Protein AF-0000000068149334 (afdb_homodimer)

Sequence (344 aa):
MRFTGTCYRAHDPRWAFKPASGDGAAIKGARFNPKGVKTLYLALSIMTAVKEANQGFAHRIDPCVLCSYDIDCADIADLTAERGRAEHGVSLEEMACSWAGAFAEGRRPASWAIYNRLHPRGTAGILVPSFAPGTEAGDRNLVLWTWGPDLPHRLDVYDPSGRLPKDQLSWGMRFTGTCYRAHDPRWAFKPASGDGAAIKGARFNPKGVKTLYLALSIMTAVKEANQGFAHRIDPCVLCSYDIDCADIADLTAERGRAEHGVSLEEMACSWAGAFAEGRRPASWAIYNRLHPRGTAGILVPSFAPGTEAGDRNLVLWTWGPDLPHRLDVYDPSGRLPKDQLSWG

Solvent-accessible surface area (backbone atoms only — not comparable to full-atom values): 17576 Å² total; per-residue (Å²): 78,75,45,73,51,60,33,17,37,45,30,56,47,65,55,38,47,51,79,82,60,22,53,68,37,10,72,70,27,55,61,69,30,50,64,73,36,45,32,41,74,27,14,60,36,66,66,46,15,46,20,57,65,38,67,26,38,70,75,71,31,68,44,24,29,39,37,20,28,48,37,42,25,46,39,29,44,54,46,68,43,71,67,38,15,60,75,67,75,49,54,70,65,36,67,64,44,65,30,70,60,29,44,75,69,74,37,80,34,62,21,36,53,53,44,66,60,37,41,85,71,60,37,24,27,36,33,32,58,45,82,44,52,84,53,47,90,85,28,36,28,44,38,34,64,49,71,38,86,47,80,60,27,19,49,41,75,43,48,93,80,63,48,60,38,73,47,54,62,17,72,111,77,73,46,72,49,60,33,17,37,45,30,55,48,65,57,40,45,52,80,82,60,23,53,68,37,10,71,70,28,55,61,70,30,50,64,73,37,44,31,42,75,27,14,61,38,66,67,47,14,46,20,56,65,38,64,28,39,71,74,72,30,66,44,23,28,37,37,20,28,47,37,44,26,46,40,29,46,53,47,68,44,71,67,40,14,60,76,68,75,48,55,70,64,37,67,65,43,63,28,69,60,30,43,75,70,74,39,80,34,60,22,35,52,53,42,67,61,37,41,86,72,62,37,23,29,38,34,34,59,45,84,44,52,84,56,47,89,84,28,36,27,43,37,35,64,48,71,38,85,46,82,60,26,18,49,41,76,44,48,92,81,64,48,60,38,72,47,54,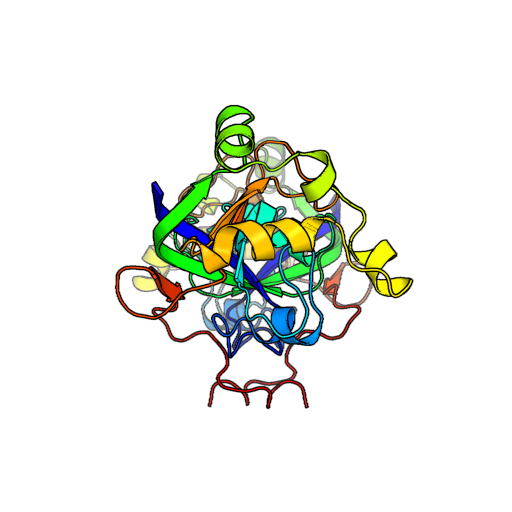62,18,71,112

Nearest PDB structures (foldseek):
  6d0i-assembly2_C  TM=6.274E-01  e=2.428E-07  Sphingobium sp. YBL2
  6d0h-assembly2_C  TM=6.007E-01  e=7.263E-07  Sphingobium sp. YBL2
  8gug-assembly1_A-2  TM=6.050E-01  e=3.198E-06  Vibrio parahaemolyticus RIMD 2210633
  2aua-assembly1_B  TM=4.523E-01  e=5.481E-01  Bacillus cereus
  7ee6-assembly1_G  TM=4.058E-01  e=8.605E-01  Salmonella enterica subsp. enterica serovar Typhi str. CT18

Organism: Rhizobium meliloti (strain 1021) (NCBI:txid266834)

Structure (mmCIF, N/CA/C/O backbone):
data_AF-0000000068149334-model_v1
#
loop_
_entity.id
_entity.type
_entity.pdbx_description
1 polymer 'RES domain-containing protein'
#
loop_
_atom_site.group_PDB
_atom_site.id
_atom_site.type_symbol
_atom_site.label_atom_id
_atom_site.label_alt_id
_atom_site.label_comp_id
_atom_site.label_asym_id
_atom_site.label_entity_id
_atom_site.label_seq_id
_atom_site.pdbx_PDB_ins_code
_atom_site.Cartn_x
_atom_site.Cartn_y
_atom_site.Cartn_z
_atom_site.occupancy
_atom_site.B_iso_or_equiv
_atom_site.auth_seq_id
_atom_site.auth_comp_id
_atom_site.auth_asym_id
_atom_site.auth_atom_id
_atom_site.pdbx_PDB_model_num
ATOM 1 N N . MET A 1 1 ? 15.75 -25.203 -2.643 1 97.12 1 MET A N 1
ATOM 2 C CA . MET A 1 1 ? 15.977 -24.719 -1.281 1 97.12 1 MET A CA 1
ATOM 3 C C . MET A 1 1 ? 14.648 -24.453 -0.572 1 97.12 1 MET A C 1
ATOM 5 O O . MET A 1 1 ? 13.586 -24.516 -1.191 1 97.12 1 MET A O 1
ATOM 9 N N . ARG A 1 2 ? 14.742 -24.266 0.718 1 98.62 2 ARG A N 1
ATOM 10 C CA . ARG A 1 2 ? 13.594 -23.797 1.504 1 98.62 2 ARG A CA 1
ATOM 11 C C . ARG A 1 2 ? 13.602 -22.281 1.649 1 98.62 2 ARG A C 1
ATOM 13 O O . ARG A 1 2 ? 14.641 -21.688 1.935 1 98.62 2 ARG A O 1
ATOM 20 N N . PHE A 1 3 ? 12.5 -21.719 1.35 1 98.75 3 PHE A N 1
ATOM 21 C CA . PHE A 1 3 ? 12.328 -20.297 1.562 1 98.75 3 PHE A CA 1
ATOM 22 C C . PHE A 1 3 ? 11.383 -20.031 2.723 1 98.75 3 PHE A C 1
ATOM 24 O O . PHE A 1 3 ? 10.242 -20.5 2.725 1 98.75 3 PHE A O 1
ATOM 31 N N . THR A 1 4 ? 11.852 -19.281 3.713 1 98.75 4 THR A N 1
ATOM 32 C CA . THR A 1 4 ? 11.039 -18.812 4.832 1 98.75 4 THR A CA 1
ATOM 33 C C . TH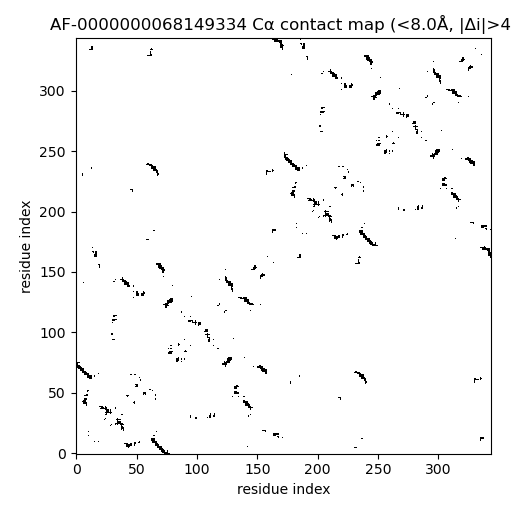R A 1 4 ? 11.18 -17.312 5.012 1 98.75 4 THR A C 1
ATOM 35 O O . THR A 1 4 ? 12.297 -16.797 5.086 1 98.75 4 THR A O 1
ATOM 38 N N . GLY A 1 5 ? 10.062 -16.609 5.008 1 98.19 5 GLY A N 1
ATOM 39 C CA . GLY A 1 5 ? 10.125 -15.172 5.188 1 98.19 5 GLY A CA 1
ATOM 40 C C . GLY A 1 5 ? 8.812 -14.477 4.883 1 98.19 5 GLY A C 1
ATOM 41 O O . GLY A 1 5 ? 7.781 -15.133 4.711 1 98.19 5 GLY A O 1
ATOM 42 N N . THR A 1 6 ? 8.812 -13.18 4.969 1 98.44 6 THR A N 1
ATOM 43 C CA . THR A 1 6 ? 7.648 -12.359 4.66 1 98.44 6 THR A CA 1
ATOM 44 C C . THR A 1 6 ? 7.758 -11.781 3.254 1 98.44 6 THR A C 1
ATOM 46 O O . THR A 1 6 ? 8.82 -11.312 2.85 1 98.44 6 THR A O 1
ATOM 49 N N . CYS A 1 7 ? 6.688 -11.898 2.496 1 98.75 7 CYS A N 1
ATOM 50 C CA . CYS A 1 7 ? 6.59 -11.297 1.175 1 98.75 7 CYS A CA 1
ATOM 51 C C . CYS A 1 7 ? 5.379 -10.375 1.084 1 98.75 7 CYS A C 1
ATOM 53 O O . CYS A 1 7 ? 4.594 -10.281 2.031 1 98.75 7 CYS A O 1
ATOM 55 N N . TYR A 1 8 ? 5.246 -9.711 -0.059 1 98.56 8 TYR A N 1
ATOM 56 C CA . TYR A 1 8 ? 4.23 -8.672 -0.205 1 98.56 8 TYR A CA 1
ATOM 57 C C . TYR A 1 8 ? 3.594 -8.727 -1.589 1 98.56 8 TYR A C 1
ATOM 59 O O . TYR A 1 8 ? 4.242 -9.117 -2.562 1 98.56 8 TYR A O 1
ATOM 67 N N . ARG A 1 9 ? 2.426 -8.297 -1.618 1 98.19 9 ARG A N 1
ATOM 68 C CA . ARG A 1 9 ? 1.746 -8.086 -2.893 1 98.19 9 ARG A CA 1
ATOM 69 C C . ARG A 1 9 ? 0.792 -6.898 -2.816 1 98.19 9 ARG A C 1
ATOM 71 O O . ARG A 1 9 ? 0.198 -6.637 -1.768 1 98.19 9 ARG A O 1
ATOM 78 N N . ALA A 1 10 ? 0.709 -6.145 -3.871 1 97.62 10 ALA A N 1
ATOM 79 C CA . ALA A 1 10 ? -0.281 -5.086 -4.051 1 97.62 10 ALA A CA 1
ATOM 80 C C . ALA A 1 10 ? -1.396 -5.531 -4.992 1 97.62 10 ALA A C 1
ATOM 82 O O . ALA A 1 10 ? -1.141 -5.859 -6.156 1 97.62 10 ALA A O 1
ATOM 83 N N . HIS A 1 11 ? -2.615 -5.508 -4.539 1 97.69 11 HIS A N 1
ATOM 84 C CA . HIS A 1 11 ? -3.777 -5.984 -5.281 1 97.69 11 HIS A CA 1
ATOM 85 C C . HIS A 1 11 ? -4.629 -4.82 -5.777 1 97.69 11 HIS A C 1
ATOM 87 O O . HIS A 1 11 ? -4.738 -3.793 -5.102 1 97.69 11 HIS A O 1
ATOM 93 N N . ASP A 1 12 ? -5.266 -5.035 -6.941 1 96.62 12 ASP A N 1
ATOM 94 C CA . ASP A 1 12 ? -6.48 -4.262 -7.191 1 96.62 12 ASP A CA 1
ATOM 95 C C . ASP A 1 12 ? -7.5 -4.461 -6.074 1 96.62 12 ASP A C 1
ATOM 97 O O . ASP A 1 12 ? -7.859 -5.598 -5.746 1 96.62 12 ASP A O 1
ATOM 101 N N . PRO A 1 13 ? -7.945 -3.316 -5.48 1 98 13 PRO A N 1
ATOM 102 C CA . PRO A 1 13 ? -8.836 -3.455 -4.328 1 98 13 PRO A CA 1
ATOM 103 C C . PRO A 1 13 ? -10.047 -4.348 -4.617 1 98 13 PRO A C 1
ATOM 105 O O . PRO A 1 13 ? -10.477 -5.105 -3.75 1 98 13 PRO A O 1
ATOM 108 N N . ARG A 1 14 ? -10.523 -4.398 -5.785 1 96.44 14 ARG A N 1
ATOM 109 C CA . ARG A 1 14 ? -11.703 -5.168 -6.172 1 96.44 14 ARG A CA 1
ATOM 110 C C . ARG A 1 14 ? -11.445 -6.664 -6.043 1 96.44 14 ARG A C 1
ATOM 112 O O . ARG A 1 14 ? -12.375 -7.441 -5.812 1 96.44 14 ARG A O 1
ATOM 119 N N . TRP A 1 15 ? -10.297 -7.07 -6.094 1 96.06 15 TRP A N 1
ATOM 120 C CA . TRP A 1 15 ? -9.961 -8.492 -6.125 1 96.06 15 TRP A CA 1
ATOM 121 C C . TRP A 1 15 ? -9.211 -8.898 -4.859 1 96.06 15 TRP A C 1
ATOM 123 O O . TRP A 1 15 ? -8.719 -10.023 -4.758 1 96.06 15 TRP A O 1
ATOM 133 N N . ALA A 1 16 ? -9.164 -7.988 -3.908 1 97.69 16 ALA A N 1
ATOM 134 C CA . ALA A 1 16 ? -8.359 -8.219 -2.709 1 97.69 16 ALA A CA 1
ATOM 135 C C . ALA A 1 16 ? -9.023 -9.242 -1.793 1 97.69 16 ALA A C 1
ATOM 137 O O . ALA A 1 16 ? -8.414 -9.711 -0.831 1 97.69 16 ALA A O 1
ATOM 138 N N . PHE A 1 17 ? -10.234 -9.672 -2.133 1 97.5 17 PHE A N 1
ATOM 139 C CA . PHE A 1 17 ? -10.93 -10.648 -1.296 1 97.5 17 PHE A CA 1
ATOM 140 C C . PHE A 1 17 ? -10.391 -12.047 -1.526 1 97.5 17 PHE A C 1
ATOM 142 O O . PHE A 1 17 ? -10.672 -12.969 -0.751 1 97.5 17 PHE A O 1
ATOM 149 N N . LYS A 1 18 ? -9.57 -12.289 -2.541 1 96.81 18 LYS A N 1
ATOM 150 C CA . LYS A 1 18 ? -8.914 -13.562 -2.828 1 96.81 18 LYS A CA 1
ATOM 151 C C . LYS A 1 18 ? -7.398 -13.383 -2.93 1 96.81 18 LYS A C 1
ATOM 153 O O . LYS A 1 18 ? -6.805 -13.664 -3.973 1 96.81 18 LYS A O 1
ATOM 158 N N . PRO A 1 19 ? -6.832 -13.039 -1.805 1 97.5 19 PRO A N 1
ATOM 159 C CA . PRO A 1 19 ? -5.434 -12.609 -1.85 1 97.5 19 PRO A CA 1
ATOM 160 C C . PRO A 1 19 ? -4.473 -13.75 -2.182 1 97.5 19 PRO A C 1
ATOM 162 O O . PRO A 1 19 ? -3.328 -13.5 -2.576 1 97.5 19 PRO A O 1
ATOM 165 N N . ALA A 1 20 ? -4.871 -15.023 -2.037 1 97.44 20 ALA A N 1
ATOM 166 C CA . ALA A 1 20 ? -3.971 -16.141 -2.277 1 97.44 20 ALA A CA 1
ATOM 167 C C . ALA A 1 20 ? -4.453 -17 -3.445 1 97.44 20 ALA A C 1
ATOM 169 O O . ALA A 1 20 ? -4.059 -18.156 -3.582 1 97.44 20 ALA A O 1
ATOM 170 N N . SER A 1 21 ? -5.297 -16.547 -4.281 1 95.31 21 SER A N 1
ATOM 171 C CA . SER A 1 21 ? -5.953 -17.375 -5.281 1 95.31 21 SER A CA 1
ATOM 172 C C . SER A 1 21 ? -5.008 -17.703 -6.43 1 95.31 21 SER A C 1
ATOM 174 O O . SER A 1 21 ? -5.023 -18.828 -6.949 1 95.31 21 SER A O 1
ATOM 176 N N . GLY A 1 22 ? -4.27 -16.781 -6.941 1 95.5 22 GLY A N 1
ATOM 177 C CA . GLY A 1 22 ? -3.443 -16.953 -8.125 1 95.5 22 GLY A CA 1
ATOM 178 C C . GLY A 1 22 ? -4.25 -17 -9.406 1 95.5 22 GLY A C 1
ATOM 179 O O . GLY A 1 22 ? -3.693 -17.25 -10.484 1 95.5 22 GLY A O 1
ATOM 180 N N . ASP A 1 23 ? -5.562 -16.859 -9.312 1 94.94 23 ASP A N 1
ATOM 181 C CA . ASP A 1 23 ? -6.484 -17 -10.43 1 94.94 23 ASP A CA 1
ATOM 182 C C . ASP A 1 23 ? -6.199 -15.961 -11.516 1 94.94 23 ASP A C 1
ATOM 184 O O . ASP A 1 23 ? -6.281 -16.266 -12.711 1 94.94 23 ASP A O 1
ATOM 188 N N . GLY A 1 24 ? -5.898 -14.766 -11.133 1 94.38 24 GLY A N 1
ATOM 189 C CA . GLY A 1 24 ? -5.625 -13.727 -12.109 1 94.38 24 GLY A CA 1
ATOM 190 C C . GLY A 1 24 ? -4.496 -14.094 -13.062 1 94.38 24 GLY A C 1
ATOM 191 O O . GLY A 1 24 ? -4.645 -13.984 -14.281 1 94.38 24 GLY A O 1
ATOM 192 N N . ALA A 1 25 ? -3.389 -14.539 -12.531 1 95.75 25 ALA A N 1
ATOM 193 C CA . ALA A 1 25 ? -2.242 -14.953 -13.336 1 95.75 25 ALA A CA 1
ATOM 194 C C . ALA A 1 25 ? -2.598 -16.141 -14.227 1 95.75 25 ALA A C 1
ATOM 196 O O . ALA A 1 25 ? -2.117 -16.234 -15.359 1 95.75 25 ALA A O 1
ATOM 197 N N . ALA A 1 26 ? -3.453 -17.062 -13.711 1 97.25 26 ALA A N 1
ATOM 198 C CA . ALA A 1 26 ? -3.85 -18.234 -14.492 1 97.25 26 ALA A CA 1
ATOM 199 C C . ALA A 1 26 ? -4.664 -17.828 -15.711 1 97.25 26 ALA A C 1
ATOM 201 O O . ALA A 1 26 ? -4.508 -18.406 -16.797 1 97.25 26 ALA A O 1
ATOM 202 N N . ILE A 1 27 ? -5.516 -16.891 -15.516 1 95.19 27 ILE A N 1
ATOM 203 C CA . ILE A 1 27 ? -6.426 -16.469 -16.578 1 95.19 27 ILE A CA 1
ATOM 204 C C . ILE A 1 27 ? -5.645 -15.734 -17.672 1 95.19 27 ILE A C 1
ATOM 206 O O . ILE A 1 27 ? -5.805 -16.016 -18.859 1 95.19 27 ILE A O 1
ATOM 210 N N . LYS A 1 28 ? -4.707 -14.891 -17.391 1 93.5 28 LYS A N 1
ATOM 211 C CA . LYS A 1 28 ? -4.078 -13.977 -18.344 1 93.5 28 LYS A CA 1
ATOM 212 C C . LYS A 1 28 ? -2.723 -14.508 -18.797 1 93.5 28 LYS A C 1
ATOM 214 O O . LYS A 1 28 ? -2.242 -14.164 -19.875 1 93.5 28 LYS A O 1
ATOM 219 N N . GLY A 1 29 ? -2.195 -15.43 -17.953 1 95.75 29 GLY A N 1
ATOM 220 C CA . GLY A 1 29 ? -0.775 -15.695 -18.109 1 95.75 29 GLY A CA 1
ATOM 221 C C . GLY A 1 29 ? 0.1 -14.516 -17.734 1 95.75 29 GLY A C 1
ATOM 222 O O . GLY A 1 29 ? -0.386 -13.391 -17.609 1 95.75 29 GLY A O 1
ATOM 223 N N . ALA A 1 30 ? 1.381 -14.75 -17.531 1 96.88 30 ALA A N 1
ATOM 224 C CA . ALA A 1 30 ? 2.361 -13.711 -17.219 1 96.88 30 ALA A CA 1
ATOM 225 C C . ALA A 1 30 ? 3.781 -14.203 -17.5 1 96.88 30 ALA A C 1
ATOM 227 O O . ALA A 1 30 ? 3.979 -15.172 -18.234 1 96.88 30 ALA A O 1
ATOM 228 N N . ARG A 1 31 ? 4.734 -13.484 -17.047 1 97.75 31 ARG A N 1
ATOM 229 C CA . ARG A 1 31 ? 6.129 -13.734 -17.406 1 97.75 31 ARG A CA 1
ATOM 230 C C . ARG A 1 31 ? 6.535 -15.164 -17.047 1 97.75 31 ARG A C 1
ATOM 232 O O . ARG A 1 31 ? 7.133 -15.859 -17.859 1 97.75 31 ARG A O 1
ATOM 239 N N . PHE A 1 32 ? 6.109 -15.656 -15.82 1 98.56 32 PHE A N 1
ATOM 240 C CA . PHE A 1 32 ? 6.66 -16.922 -15.367 1 98.56 32 PHE A CA 1
ATOM 241 C C . PHE A 1 32 ? 5.562 -17.984 -15.242 1 98.56 32 PHE A C 1
ATOM 243 O O . PHE A 1 32 ? 5.738 -18.984 -14.562 1 98.56 32 PHE A O 1
ATOM 250 N N . ASN A 1 33 ? 4.363 -17.734 -15.82 1 98.38 33 ASN A N 1
ATOM 251 C CA . ASN A 1 33 ? 3.33 -18.766 -15.836 1 98.38 33 ASN A CA 1
ATOM 252 C C . ASN A 1 33 ? 2.547 -18.75 -17.141 1 98.38 33 ASN A C 1
ATOM 254 O O . ASN A 1 33 ? 1.979 -17.734 -17.531 1 98.38 33 ASN A O 1
ATOM 258 N N . PRO A 1 34 ? 2.434 -19.922 -17.844 1 96.81 34 PRO A N 1
ATOM 259 C CA . PRO A 1 34 ? 1.479 -20.062 -18.938 1 96.81 34 PRO A CA 1
ATOM 260 C C . PRO A 1 34 ? 0.03 -19.875 -18.5 1 96.81 34 PRO A C 1
ATOM 262 O O . PRO A 1 34 ? -0.267 -19.969 -17.297 1 96.81 34 PRO A O 1
ATOM 265 N N . LYS A 1 35 ? -0.757 -19.562 -19.484 1 95.69 35 LYS A N 1
ATOM 266 C CA . LYS A 1 35 ? -2.188 -19.531 -19.188 1 95.69 35 LYS A CA 1
ATOM 267 C C . LYS A 1 35 ? -2.645 -20.859 -18.578 1 95.69 35 LYS A C 1
ATOM 269 O O . LYS A 1 35 ? -2.166 -21.922 -18.969 1 95.69 35 LYS A O 1
ATOM 274 N N . GLY A 1 36 ? -3.529 -20.734 -17.609 1 96.94 36 GLY A N 1
ATOM 275 C CA . GLY A 1 36 ? -4.078 -21.922 -16.969 1 96.94 36 GLY A CA 1
ATOM 276 C C . GLY A 1 36 ? -3.316 -22.328 -15.719 1 96.94 36 GLY A C 1
ATOM 277 O O . GLY A 1 36 ? -3.797 -23.156 -14.93 1 96.94 36 GLY A O 1
ATOM 278 N N . VAL A 1 37 ? -2.164 -21.781 -15.539 1 98.06 37 VAL A N 1
ATOM 279 C CA . VAL A 1 37 ? -1.339 -22.141 -14.383 1 98.06 37 VAL A CA 1
ATOM 280 C C . VAL A 1 37 ? -1.538 -21.109 -13.273 1 98.06 37 VAL A C 1
ATOM 282 O O . VAL A 1 37 ? -1.103 -19.969 -13.391 1 98.06 37 VAL A O 1
ATOM 285 N N . LYS A 1 38 ? -2.186 -21.531 -12.18 1 98.12 38 LYS A N 1
ATOM 286 C CA . LYS A 1 38 ? -2.281 -20.656 -11.016 1 98.12 38 LYS A CA 1
ATOM 287 C C . LYS A 1 38 ? -0.896 -20.266 -10.5 1 98.12 38 LYS A C 1
ATOM 289 O O . LYS A 1 38 ? -0.022 -21.125 -10.367 1 98.12 38 LYS A O 1
ATOM 294 N N . THR A 1 39 ? -0.731 -18.984 -10.297 1 98.75 39 THR A N 1
ATOM 295 C CA . THR A 1 39 ? 0.583 -18.484 -9.898 1 98.75 39 THR A CA 1
ATOM 296 C C . THR A 1 39 ? 0.454 -17.281 -8.977 1 98.75 39 THR A C 1
ATOM 298 O O . THR A 1 39 ? -0.383 -16.406 -9.203 1 98.75 39 THR A O 1
ATOM 301 N N . LEU A 1 40 ? 1.216 -17.234 -7.945 1 98.5 40 LEU A N 1
ATOM 302 C CA . LEU A 1 40 ? 1.32 -16.062 -7.086 1 98.5 40 LEU A CA 1
ATOM 303 C C . LEU A 1 40 ? 2.648 -15.352 -7.301 1 98.5 40 LEU A C 1
ATOM 305 O O . LEU A 1 40 ? 3.715 -15.953 -7.16 1 98.5 40 LEU A O 1
ATOM 309 N N . TYR A 1 41 ? 2.562 -14.195 -7.715 1 98.19 41 TYR A N 1
ATOM 310 C CA . TYR A 1 41 ? 3.715 -13.297 -7.758 1 98.19 41 TYR A CA 1
ATOM 311 C C . TYR A 1 41 ? 3.822 -12.484 -6.477 1 98.19 41 TYR A C 1
ATOM 313 O O . TYR A 1 41 ? 2.941 -11.68 -6.168 1 98.19 41 TYR A O 1
ATOM 321 N N . LEU A 1 42 ? 4.949 -12.648 -5.746 1 98.62 42 LEU A N 1
ATOM 322 C CA . LEU A 1 42 ? 5.16 -11.945 -4.488 1 98.62 42 LEU A CA 1
ATOM 323 C C . LEU A 1 42 ? 6.473 -11.172 -4.516 1 98.62 42 LEU A C 1
ATOM 325 O O . LEU A 1 42 ? 7.477 -11.664 -5.035 1 98.62 42 LEU A O 1
ATOM 329 N N . ALA A 1 43 ? 6.387 -9.977 -3.98 1 98.19 43 ALA A N 1
ATOM 330 C CA . ALA A 1 43 ? 7.602 -9.172 -3.865 1 98.19 43 ALA A CA 1
ATOM 331 C C . ALA A 1 43 ? 8.273 -9.398 -2.512 1 98.19 43 ALA A C 1
ATOM 333 O O . ALA A 1 43 ? 7.605 -9.656 -1.512 1 98.19 43 ALA A O 1
ATOM 334 N N . LEU A 1 44 ? 9.562 -9.203 -2.475 1 98 44 LEU A N 1
ATOM 335 C CA . LEU A 1 44 ? 10.281 -9.406 -1.22 1 98 44 LEU A CA 1
ATOM 336 C C . LEU A 1 44 ? 10.359 -8.109 -0.426 1 98 44 LEU A C 1
ATOM 338 O O . LEU A 1 44 ? 10.859 -8.094 0.7 1 98 44 LEU A O 1
ATOM 342 N N . SER A 1 45 ? 9.883 -7.023 -0.986 1 96.56 45 SER A N 1
ATOM 343 C CA . SER A 1 45 ? 9.773 -5.754 -0.272 1 96.56 45 SER A CA 1
ATOM 344 C C . SER A 1 45 ? 8.484 -5.027 -0.631 1 96.56 45 SER A C 1
ATOM 346 O O . SER A 1 45 ? 7.906 -5.258 -1.697 1 96.56 45 SER A O 1
ATOM 348 N N . ILE A 1 46 ? 8.133 -4.156 0.233 1 96.25 46 ILE A N 1
ATOM 349 C CA . ILE A 1 46 ? 6.918 -3.367 0.037 1 96.25 46 ILE A CA 1
ATOM 350 C C . ILE A 1 46 ? 7.062 -2.506 -1.216 1 96.25 46 ILE A C 1
ATOM 352 O O . ILE A 1 46 ? 6.164 -2.479 -2.064 1 96.25 46 ILE A O 1
ATOM 356 N N . MET A 1 47 ? 8.148 -1.837 -1.333 1 94.75 47 MET A N 1
ATOM 357 C CA . MET A 1 47 ? 8.32 -0.918 -2.453 1 94.75 47 MET A CA 1
ATOM 358 C C . MET A 1 47 ? 8.375 -1.676 -3.775 1 94.75 47 MET A C 1
ATOM 360 O O . MET A 1 47 ? 7.879 -1.193 -4.793 1 94.75 47 MET A O 1
ATOM 364 N N . THR A 1 48 ? 8.953 -2.857 -3.777 1 96.38 48 THR A N 1
ATOM 365 C CA . THR A 1 48 ? 8.93 -3.666 -4.988 1 96.38 48 THR A CA 1
ATOM 366 C C . THR A 1 48 ? 7.496 -4.027 -5.371 1 96.38 48 THR A C 1
ATOM 368 O O . THR A 1 48 ? 7.117 -3.941 -6.543 1 96.38 48 THR A O 1
ATOM 371 N N . ALA A 1 49 ? 6.703 -4.422 -4.391 1 96.88 49 ALA A N 1
ATOM 372 C CA . ALA A 1 49 ? 5.301 -4.746 -4.648 1 96.88 49 ALA A CA 1
ATOM 373 C C . ALA A 1 49 ? 4.57 -3.562 -5.273 1 96.88 49 ALA A C 1
ATOM 375 O O . ALA A 1 49 ? 3.818 -3.729 -6.238 1 96.88 49 ALA A O 1
ATOM 376 N N . VAL A 1 50 ? 4.812 -2.414 -4.742 1 95.81 50 VAL A N 1
ATOM 377 C CA . VAL A 1 50 ? 4.152 -1.21 -5.23 1 95.81 50 VAL A CA 1
ATOM 378 C C . VAL A 1 50 ? 4.605 -0.91 -6.656 1 95.81 50 VAL A C 1
ATOM 380 O O . VAL A 1 50 ? 3.785 -0.617 -7.527 1 95.81 50 VAL A O 1
ATOM 383 N N . LYS A 1 51 ? 5.914 -0.973 -6.906 1 94.19 51 LYS A N 1
ATOM 384 C CA . LYS A 1 51 ? 6.445 -0.734 -8.25 1 94.19 51 LYS A CA 1
ATOM 385 C C . LYS A 1 51 ? 5.848 -1.709 -9.258 1 94.19 51 LYS A C 1
ATOM 387 O O . LYS A 1 51 ? 5.465 -1.312 -10.359 1 94.19 51 LYS A O 1
ATOM 392 N N . GLU A 1 52 ? 5.762 -2.965 -8.852 1 93.94 52 GLU A N 1
ATOM 393 C CA . GLU A 1 52 ? 5.219 -3.988 -9.734 1 93.94 52 GLU A CA 1
ATOM 394 C C . GLU A 1 52 ? 3.758 -3.703 -10.078 1 93.94 52 GLU A C 1
ATOM 396 O O . GLU A 1 52 ? 3.342 -3.854 -11.227 1 93.94 52 GLU A O 1
ATOM 401 N N . ALA A 1 53 ? 3.029 -3.295 -9.141 1 93.69 53 ALA A N 1
ATOM 402 C CA . ALA A 1 53 ? 1.6 -3.061 -9.328 1 93.69 53 ALA A CA 1
ATOM 403 C C . ALA A 1 53 ? 1.354 -1.794 -10.141 1 93.69 53 ALA A C 1
ATOM 405 O O . ALA A 1 53 ? 0.302 -1.643 -10.766 1 93.69 53 ALA A O 1
ATOM 406 N N . ASN A 1 54 ? 2.312 -0.899 -10.125 1 90.88 54 ASN A N 1
ATOM 407 C CA . ASN A 1 54 ? 2.127 0.399 -10.766 1 90.88 54 ASN A CA 1
ATOM 408 C C . ASN A 1 54 ? 3.08 0.586 -11.945 1 90.88 54 ASN A C 1
ATOM 410 O O . ASN A 1 54 ? 3.391 1.717 -12.32 1 90.88 54 ASN A O 1
ATOM 414 N N . GLN A 1 55 ? 3.592 -0.518 -12.414 1 84.19 55 GLN A N 1
ATOM 415 C CA . GLN A 1 55 ? 4.406 -0.547 -13.625 1 84.19 55 GLN A CA 1
ATOM 416 C C . GLN A 1 55 ? 5.652 0.319 -13.469 1 84.19 55 GLN A C 1
ATOM 418 O O . GLN A 1 55 ? 6.016 1.064 -14.383 1 84.19 55 GLN A O 1
ATOM 423 N N . GLY A 1 56 ? 6.113 0.328 -12.234 1 80.44 56 GLY A N 1
ATOM 424 C CA . GLY A 1 56 ? 7.379 1.004 -12 1 80.44 56 GLY A CA 1
ATOM 425 C C . GLY A 1 56 ? 7.211 2.447 -11.562 1 80.44 56 GLY A C 1
ATOM 426 O O . GLY A 1 56 ? 8.156 3.066 -11.062 1 80.44 56 GLY A O 1
ATOM 427 N N . PHE A 1 57 ? 6.09 2.971 -11.766 1 76 57 PHE A N 1
ATOM 428 C CA . PHE A 1 57 ? 5.84 4.352 -11.359 1 76 57 PHE A CA 1
ATOM 429 C C . PHE A 1 57 ? 5.375 4.414 -9.906 1 76 57 PHE A C 1
ATOM 431 O O . PHE A 1 57 ? 4.297 3.92 -9.578 1 76 57 PHE A O 1
ATOM 438 N N . ALA A 1 58 ? 6.23 4.977 -9.039 1 75 58 ALA A N 1
ATOM 439 C CA . ALA A 1 58 ? 5.895 4.945 -7.617 1 75 58 ALA A CA 1
ATOM 440 C C . ALA A 1 58 ? 5.578 6.348 -7.102 1 75 58 ALA A C 1
ATOM 442 O O . ALA A 1 58 ? 5.258 6.52 -5.922 1 75 58 ALA A O 1
ATOM 443 N N . HIS A 1 59 ? 5.574 7.359 -8.016 1 87.06 59 HIS A N 1
ATOM 444 C CA . HIS A 1 59 ? 5.211 8.695 -7.551 1 87.06 59 HIS A CA 1
ATOM 445 C C . HIS A 1 59 ? 3.699 8.836 -7.418 1 87.06 59 HIS A C 1
ATOM 447 O O . HIS A 1 59 ? 3.178 8.961 -6.309 1 87.06 59 HIS A O 1
ATOM 453 N N . ARG A 1 60 ? 2.988 8.781 -8.555 1 93.75 60 ARG A N 1
ATOM 454 C CA . ARG A 1 60 ? 1.54 8.609 -8.539 1 93.75 60 ARG A CA 1
ATOM 455 C C . ARG A 1 60 ? 1.159 7.145 -8.703 1 93.75 60 ARG A C 1
ATOM 457 O O . ARG A 1 60 ? 1.635 6.473 -9.625 1 93.75 60 ARG A O 1
ATOM 464 N N . ILE A 1 61 ? 0.437 6.734 -7.73 1 96.06 61 ILE A N 1
ATOM 465 C CA . ILE A 1 61 ? 0.078 5.324 -7.801 1 96.06 61 ILE A CA 1
ATOM 466 C C . ILE A 1 61 ? -1.441 5.18 -7.844 1 96.06 61 ILE A C 1
ATOM 468 O O . ILE A 1 61 ? -2.162 5.938 -7.195 1 96.06 61 ILE A O 1
ATOM 472 N N . ASP A 1 62 ? -1.931 4.199 -8.703 1 96.88 62 ASP A N 1
ATOM 473 C CA . ASP A 1 62 ? -3.312 3.75 -8.578 1 96.88 62 ASP A CA 1
ATOM 474 C C . ASP A 1 62 ? -3.557 3.096 -7.219 1 96.88 62 ASP A C 1
ATOM 476 O O . ASP A 1 62 ? -2.678 2.416 -6.688 1 96.88 62 ASP A O 1
ATOM 480 N N . PRO A 1 63 ? -4.785 3.334 -6.68 1 98.06 63 PRO A N 1
ATOM 481 C CA . PRO A 1 63 ? -5.074 2.684 -5.398 1 98.06 63 PRO A CA 1
ATOM 482 C C . PRO A 1 63 ? -4.844 1.176 -5.438 1 98.06 63 PRO A C 1
ATOM 484 O O . PRO A 1 63 ? -5.242 0.511 -6.398 1 98.06 63 PRO A O 1
ATOM 487 N N . CYS A 1 64 ? -4.25 0.651 -4.398 1 98.19 64 CYS A N 1
ATOM 488 C CA . CYS A 1 64 ? -4.004 -0.784 -4.309 1 98.19 64 CYS A CA 1
ATOM 489 C C . CYS A 1 64 ? -4.012 -1.248 -2.859 1 98.19 64 CYS A C 1
ATOM 491 O O . CYS A 1 64 ? -3.662 -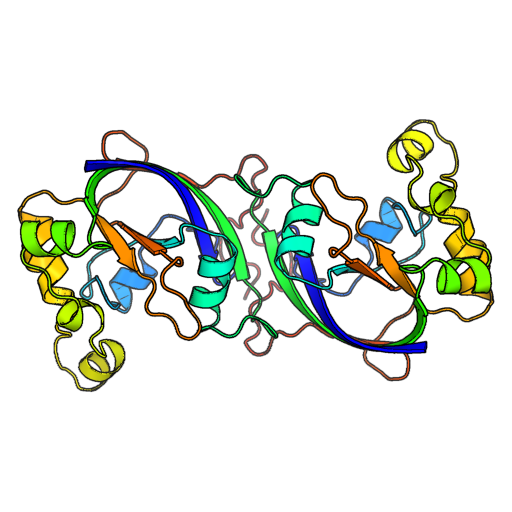0.485 -1.956 1 98.19 64 CYS A O 1
ATOM 493 N N . VAL A 1 65 ? -4.441 -2.461 -2.631 1 98.69 65 VAL A N 1
ATOM 494 C CA . VAL A 1 65 ? -4.402 -3.062 -1.302 1 98.69 65 VAL A CA 1
ATOM 495 C C . VAL A 1 65 ? -3.068 -3.779 -1.098 1 98.69 65 VAL A C 1
ATOM 497 O O . VAL A 1 65 ? -2.777 -4.766 -1.775 1 98.69 65 VAL A O 1
ATOM 500 N N . LEU A 1 66 ? -2.291 -3.293 -0.203 1 98.25 66 LEU A N 1
ATOM 501 C CA . LEU A 1 66 ? -1.028 -3.928 0.161 1 98.25 66 LEU A CA 1
ATOM 502 C C . LEU A 1 66 ? -1.247 -5.016 1.207 1 98.25 66 LEU A C 1
ATOM 504 O O . LEU A 1 66 ? -1.905 -4.781 2.223 1 98.25 66 LEU A O 1
ATOM 508 N N . CYS A 1 67 ? -0.747 -6.191 0.928 1 98.56 67 CYS A N 1
ATOM 509 C CA . CYS A 1 67 ? -0.807 -7.328 1.84 1 98.56 67 CYS A CA 1
ATOM 510 C C . CYS A 1 67 ? 0.583 -7.902 2.09 1 98.56 67 CYS A C 1
ATOM 512 O O . CYS A 1 67 ? 1.454 -7.832 1.221 1 98.56 67 CYS A O 1
ATOM 514 N N . SER A 1 68 ? 0.735 -8.445 3.25 1 98.56 68 SER A N 1
ATOM 515 C CA . SER A 1 68 ? 1.909 -9.266 3.529 1 98.56 68 SER A CA 1
ATOM 516 C C . SER A 1 68 ? 1.53 -10.734 3.707 1 98.56 68 SER A C 1
ATOM 518 O O . SER A 1 68 ? 0.381 -11.047 4.02 1 98.56 68 SER A O 1
ATOM 520 N N . TYR A 1 69 ? 2.488 -11.594 3.459 1 98.75 69 TYR A N 1
ATOM 521 C CA . TYR A 1 69 ? 2.316 -13.039 3.486 1 98.75 69 TYR A CA 1
ATOM 522 C C . TYR A 1 69 ? 3.436 -13.711 4.277 1 98.75 69 TYR A C 1
ATOM 524 O O . TYR A 1 69 ? 4.605 -13.344 4.141 1 98.75 69 TYR A O 1
ATOM 532 N N . ASP A 1 70 ? 3.092 -14.625 5.102 1 98.62 70 ASP A N 1
ATOM 533 C CA . ASP A 1 70 ? 4.066 -15.539 5.691 1 98.62 70 ASP A CA 1
ATOM 534 C C . ASP A 1 70 ? 4.301 -16.75 4.789 1 98.62 70 ASP A C 1
ATOM 536 O O . ASP A 1 70 ? 3.359 -17.469 4.457 1 98.62 70 ASP A O 1
ATOM 540 N N . ILE A 1 71 ? 5.578 -16.922 4.453 1 98.81 71 ILE A N 1
ATOM 541 C CA . ILE A 1 71 ? 5.914 -17.984 3.508 1 98.81 71 ILE A CA 1
ATOM 542 C C . ILE A 1 71 ? 6.828 -19 4.184 1 98.81 71 ILE A C 1
ATOM 544 O O . ILE A 1 71 ? 7.773 -18.625 4.887 1 98.81 71 ILE A O 1
ATOM 548 N N . ASP A 1 72 ? 6.551 -20.219 4.125 1 98.94 72 ASP A N 1
ATOM 549 C CA . ASP A 1 72 ? 7.402 -21.375 4.422 1 98.94 72 ASP A CA 1
ATOM 550 C C . ASP A 1 72 ? 7.273 -22.438 3.342 1 98.94 72 ASP A C 1
ATOM 552 O O . ASP A 1 72 ? 6.434 -23.344 3.449 1 98.94 72 ASP A O 1
ATOM 556 N N . CYS A 1 73 ? 8.18 -22.359 2.326 1 98.88 73 CYS A N 1
ATOM 557 C CA . CYS A 1 73 ? 8.039 -23.188 1.143 1 98.88 73 CYS A CA 1
ATOM 558 C C . CYS A 1 73 ? 9.336 -23.922 0.835 1 98.88 73 CYS A C 1
ATOM 560 O O . CYS A 1 73 ? 10.398 -23.297 0.733 1 98.88 73 CYS A O 1
ATOM 562 N N . ALA A 1 74 ? 9.25 -25.125 0.728 1 98.81 74 ALA A N 1
ATOM 563 C CA . ALA A 1 74 ? 10.344 -25.938 0.188 1 98.81 74 ALA A CA 1
ATOM 564 C C . ALA A 1 74 ? 10.359 -25.891 -1.337 1 98.81 74 ALA A C 1
ATOM 566 O O . ALA A 1 74 ? 9.469 -25.297 -1.955 1 98.81 74 ALA A O 1
ATOM 567 N N . ASP A 1 75 ? 11.453 -26.438 -1.968 1 98.81 75 ASP A N 1
ATOM 568 C CA . ASP A 1 75 ? 11.562 -26.688 -3.4 1 98.81 75 ASP A CA 1
ATOM 569 C C . ASP A 1 75 ? 11.508 -25.391 -4.195 1 98.81 75 ASP A C 1
ATOM 571 O O . ASP A 1 75 ? 10.828 -25.312 -5.219 1 98.81 75 ASP A O 1
ATOM 575 N N . ILE A 1 76 ? 12.164 -24.375 -3.666 1 98.88 76 ILE A N 1
ATOM 576 C CA . ILE A 1 76 ? 12.289 -23.094 -4.355 1 98.88 76 ILE A CA 1
ATOM 577 C C . ILE A 1 76 ? 13.625 -23.047 -5.102 1 98.88 76 ILE A C 1
ATOM 579 O O . ILE A 1 76 ? 14.672 -23.391 -4.547 1 98.88 76 ILE A O 1
ATOM 583 N N . ALA A 1 77 ? 13.547 -22.719 -6.355 1 98.81 77 ALA A N 1
ATOM 584 C CA . ALA A 1 77 ? 14.773 -22.484 -7.117 1 98.81 77 ALA A CA 1
ATOM 585 C C . ALA A 1 77 ? 15.18 -21.016 -7.059 1 98.81 77 ALA A C 1
ATOM 587 O O . ALA A 1 77 ? 14.406 -20.141 -7.418 1 98.81 77 ALA A O 1
ATOM 588 N N . ASP A 1 78 ? 16.375 -20.766 -6.559 1 98.5 78 ASP A N 1
ATOM 589 C CA . ASP A 1 78 ? 16.891 -19.391 -6.531 1 98.5 78 ASP A CA 1
ATOM 590 C C . ASP A 1 78 ? 17.594 -19.047 -7.84 1 98.5 78 ASP A C 1
ATOM 592 O O . ASP A 1 78 ? 18.703 -19.5 -8.094 1 98.5 78 ASP A O 1
ATOM 596 N N . LEU A 1 79 ? 16.938 -18.172 -8.648 1 98.25 79 LEU A N 1
ATOM 597 C CA . LEU A 1 79 ? 17.453 -17.828 -9.969 1 98.25 79 LEU A CA 1
ATOM 598 C C . LEU A 1 79 ? 18.047 -16.422 -9.977 1 98.25 79 LEU A C 1
ATOM 600 O O . LEU A 1 79 ? 18.203 -15.828 -11.047 1 98.25 79 LEU A O 1
ATOM 604 N N . THR A 1 80 ? 18.297 -15.844 -8.805 1 97 80 THR A N 1
ATOM 605 C CA . THR A 1 80 ? 18.734 -14.453 -8.711 1 97 80 THR A CA 1
ATOM 606 C C . THR A 1 80 ? 20.234 -14.352 -9.008 1 97 80 THR A C 1
ATOM 608 O O . THR A 1 80 ? 20.703 -13.297 -9.445 1 97 80 THR A O 1
ATOM 611 N N . ALA A 1 81 ? 20.938 -15.406 -8.781 1 95.44 81 ALA A N 1
ATOM 612 C CA . ALA A 1 81 ? 22.375 -15.406 -9.023 1 95.44 81 ALA A CA 1
ATOM 613 C C . ALA A 1 81 ? 22.734 -16.312 -10.195 1 95.44 81 ALA A C 1
ATOM 615 O O . ALA A 1 81 ? 22 -17.25 -10.516 1 95.44 81 ALA A O 1
ATOM 616 N N . GLU A 1 82 ? 23.891 -16.047 -10.773 1 95.69 82 GLU A N 1
ATOM 617 C CA . GLU A 1 82 ? 24.359 -16.828 -11.922 1 95.69 82 GLU A CA 1
ATOM 618 C C . GLU A 1 82 ? 24.469 -18.312 -11.578 1 95.69 82 GLU A C 1
ATOM 620 O O . GLU A 1 82 ? 24.125 -19.172 -12.391 1 95.69 82 GLU A O 1
ATOM 625 N N . ARG A 1 83 ? 24.969 -18.578 -10.43 1 97 83 ARG A N 1
ATOM 626 C CA . ARG A 1 83 ? 25.141 -19.969 -10.023 1 97 83 ARG A CA 1
ATOM 627 C C . ARG A 1 83 ? 23.812 -20.703 -9.992 1 97 83 ARG A C 1
ATOM 629 O O . ARG A 1 83 ? 23.719 -21.844 -10.477 1 97 83 ARG A O 1
ATOM 636 N N . GLY A 1 84 ? 22.781 -20.094 -9.383 1 97.19 84 GLY A N 1
ATOM 637 C CA . GLY A 1 84 ? 21.453 -20.703 -9.344 1 97.19 84 GLY A CA 1
ATOM 638 C C . GLY A 1 84 ? 20.859 -20.906 -10.719 1 97.19 84 GLY A C 1
ATOM 639 O O . GLY A 1 84 ? 20.25 -21.938 -10.992 1 97.19 84 GLY A O 1
ATOM 640 N N . ARG A 1 85 ? 21.062 -20 -11.562 1 97.94 85 ARG A N 1
ATOM 641 C CA . ARG A 1 85 ? 20.562 -20.109 -12.938 1 97.94 85 ARG A CA 1
ATOM 642 C C . ARG A 1 85 ? 21.219 -21.266 -13.664 1 97.94 85 ARG A C 1
ATOM 644 O O . ARG A 1 85 ? 20.547 -22.047 -14.344 1 97.94 85 ARG A O 1
ATOM 651 N N . ALA A 1 86 ? 22.5 -21.375 -13.547 1 97.62 86 ALA A N 1
ATOM 652 C CA . ALA A 1 86 ? 23.234 -22.453 -14.18 1 97.62 86 ALA A CA 1
ATOM 653 C C . ALA A 1 86 ? 22.766 -23.812 -13.656 1 97.62 86 ALA A C 1
ATOM 655 O O . ALA A 1 86 ? 22.578 -24.75 -14.438 1 97.62 86 ALA A O 1
ATOM 656 N N . GLU A 1 87 ? 22.578 -23.859 -12.375 1 97.56 87 GLU A N 1
ATOM 657 C CA . GLU A 1 87 ? 22.125 -25.094 -11.742 1 97.56 87 GLU A CA 1
ATOM 658 C C . GLU A 1 87 ? 20.797 -25.562 -12.32 1 97.56 87 GLU A C 1
ATOM 660 O O . GLU A 1 87 ? 20.531 -26.766 -12.414 1 97.56 87 GLU A O 1
ATOM 665 N N . HIS A 1 88 ? 19.969 -24.672 -12.781 1 98.12 88 HIS A N 1
ATOM 666 C CA . HIS A 1 88 ? 18.625 -25.016 -13.195 1 98.12 88 HIS A CA 1
ATOM 667 C C . HIS A 1 88 ? 18.453 -24.844 -14.703 1 98.12 88 HIS A C 1
ATOM 669 O O . HIS A 1 88 ? 17.344 -24.969 -15.227 1 98.12 88 HIS A O 1
ATOM 675 N N . GLY A 1 89 ? 19.531 -24.516 -15.391 1 97.62 89 GLY A N 1
ATOM 676 C CA . GLY A 1 89 ? 19.5 -24.391 -16.844 1 97.62 89 GLY A CA 1
ATOM 677 C C . GLY A 1 89 ? 18.625 -23.234 -17.312 1 97.62 89 GLY A C 1
ATOM 678 O O . GLY A 1 89 ? 17.875 -23.391 -18.266 1 97.62 89 GLY A O 1
ATOM 679 N N . VAL A 1 90 ? 18.672 -22.141 -16.609 1 98.31 90 VAL A N 1
ATOM 680 C CA . VAL A 1 90 ? 17.891 -20.953 -16.922 1 98.31 90 VAL A CA 1
ATOM 681 C C . VAL A 1 90 ? 18.812 -19.797 -17.281 1 98.31 90 VAL A C 1
ATOM 683 O O . VAL A 1 90 ? 19.844 -19.594 -16.641 1 98.31 90 VAL A O 1
ATOM 686 N N . SER A 1 91 ? 18.516 -19.078 -18.281 1 97.75 91 SER A N 1
ATOM 687 C CA . SER A 1 91 ? 19.312 -17.906 -18.641 1 97.75 91 SER A CA 1
ATOM 688 C C . SER A 1 91 ? 18.609 -16.609 -18.25 1 97.75 91 SER A C 1
ATOM 690 O O . SER A 1 91 ? 17.375 -16.578 -18.141 1 97.75 91 SER A O 1
ATOM 692 N N . LEU A 1 92 ? 19.406 -15.609 -18.062 1 96.38 92 LEU A N 1
ATOM 693 C CA . LEU A 1 92 ? 18.844 -14.289 -17.781 1 96.38 92 LEU A CA 1
ATOM 694 C C . LEU A 1 92 ? 18 -13.805 -18.953 1 96.38 92 LEU A C 1
ATOM 696 O O . LEU A 1 92 ? 16.969 -13.148 -18.75 1 96.38 92 LEU A O 1
ATOM 700 N N . GLU A 1 93 ? 18.391 -14.086 -20.141 1 96.38 93 GLU A N 1
ATOM 701 C CA . GLU A 1 93 ? 17.688 -13.688 -21.359 1 96.38 93 GLU A CA 1
ATOM 702 C C . GLU A 1 93 ? 16.281 -14.297 -21.406 1 96.38 93 GLU A C 1
ATOM 704 O O . GLU A 1 93 ? 15.312 -13.617 -21.75 1 96.38 93 GLU A O 1
ATOM 709 N N . GLU A 1 94 ? 16.219 -15.516 -21.062 1 96.5 94 GLU A N 1
ATOM 710 C CA . GLU A 1 94 ? 14.93 -16.172 -21.031 1 96.5 94 GLU A CA 1
ATOM 711 C C . GLU A 1 94 ? 14 -15.539 -20.016 1 96.5 94 GLU A C 1
ATOM 713 O O . GLU A 1 94 ? 12.805 -15.375 -20.266 1 96.5 94 GLU A O 1
ATOM 718 N N . MET A 1 95 ? 14.555 -15.211 -18.891 1 97.62 95 MET A N 1
ATOM 719 C CA . MET A 1 95 ? 13.766 -14.602 -17.828 1 97.62 95 MET A CA 1
ATOM 720 C C . MET A 1 95 ? 13.312 -13.195 -18.219 1 97.62 95 MET A C 1
ATOM 722 O O . MET A 1 95 ? 12.188 -12.789 -17.922 1 97.62 95 MET A O 1
ATOM 726 N N . ALA A 1 96 ? 14.156 -12.492 -18.891 1 96.19 96 ALA A N 1
ATOM 727 C CA . ALA A 1 96 ? 13.953 -11.07 -19.156 1 96.19 96 ALA A CA 1
ATOM 728 C C . ALA A 1 96 ? 13.219 -10.867 -20.484 1 96.19 96 ALA A C 1
ATOM 730 O O . ALA A 1 96 ? 13.047 -9.734 -20.938 1 96.19 96 ALA A O 1
ATOM 731 N N . CYS A 1 97 ? 12.781 -11.898 -21.094 1 97 97 CYS A N 1
ATOM 732 C CA . CYS A 1 97 ? 12.188 -11.805 -22.422 1 97 97 CYS A CA 1
ATOM 733 C C . CYS A 1 97 ? 10.992 -10.859 -22.422 1 97 97 CYS A C 1
ATOM 735 O O . CYS A 1 97 ? 10.367 -10.641 -21.375 1 97 97 CYS A O 1
ATOM 737 N N . SER A 1 98 ? 10.617 -10.32 -23.547 1 95.94 98 SER A N 1
ATOM 738 C CA . SER A 1 98 ? 9.406 -9.523 -23.703 1 95.94 98 SER A CA 1
ATOM 739 C C . SER A 1 98 ? 8.164 -10.406 -23.766 1 95.94 98 SER A C 1
ATOM 741 O O . SER A 1 98 ? 7.531 -10.523 -24.812 1 95.94 98 SER A O 1
ATOM 743 N N . TRP A 1 99 ? 7.82 -10.891 -22.688 1 95.81 99 TRP A N 1
ATOM 744 C CA . TRP A 1 99 ? 6.766 -11.898 -22.641 1 95.81 99 TRP A CA 1
ATOM 745 C C . TRP A 1 99 ? 5.441 -11.32 -23.141 1 95.81 99 TRP A C 1
ATOM 747 O O . TRP A 1 99 ? 4.707 -11.977 -23.875 1 95.81 99 TRP A O 1
ATOM 757 N N . ALA A 1 100 ? 5.098 -10.086 -22.656 1 93.31 100 ALA A N 1
ATOM 758 C CA . ALA A 1 100 ? 3.832 -9.469 -23.047 1 93.31 100 ALA A CA 1
ATOM 759 C C . ALA A 1 100 ? 3.762 -9.266 -24.547 1 93.31 100 ALA A C 1
ATOM 761 O O . ALA A 1 100 ? 2.707 -9.445 -25.156 1 93.31 100 ALA A O 1
ATOM 762 N N . GLY A 1 101 ? 4.895 -8.828 -25.078 1 95 101 GLY A N 1
ATOM 763 C CA . GLY A 1 101 ? 4.969 -8.68 -26.516 1 95 101 GLY A CA 1
ATOM 764 C C . GLY A 1 101 ? 4.797 -9.984 -27.266 1 95 101 GLY A C 1
ATOM 765 O O . GLY A 1 101 ? 4.059 -10.047 -28.25 1 95 101 GLY A O 1
ATOM 766 N N . ALA A 1 102 ? 5.523 -10.992 -26.812 1 95.62 102 ALA A N 1
ATOM 767 C CA . ALA A 1 102 ? 5.395 -12.312 -27.422 1 95.62 102 ALA A CA 1
ATOM 768 C C . ALA A 1 102 ? 3.953 -12.805 -27.344 1 95.62 102 ALA A C 1
ATOM 770 O O . ALA A 1 102 ? 3.398 -13.273 -28.359 1 95.62 102 ALA A O 1
ATOM 771 N N . PHE A 1 103 ? 3.373 -12.656 -26.25 1 91.25 103 PHE A N 1
ATOM 772 C CA . PHE A 1 103 ? 2.008 -13.109 -26.016 1 91.25 103 PHE A CA 1
ATOM 773 C C . PHE A 1 103 ? 1.03 -12.359 -26.922 1 91.25 103 PHE A C 1
ATOM 775 O O . PHE A 1 103 ? 0.161 -12.977 -27.547 1 91.25 103 PHE A O 1
ATOM 782 N N . ALA A 1 104 ? 1.169 -11.094 -27.016 1 92.94 104 ALA A N 1
ATOM 783 C CA . ALA A 1 104 ? 0.311 -10.258 -27.859 1 92.94 104 ALA A CA 1
ATOM 784 C C . ALA A 1 104 ? 0.401 -10.68 -29.312 1 92.94 104 ALA A C 1
ATOM 786 O O . ALA A 1 104 ? -0.578 -10.57 -30.062 1 92.94 104 ALA A O 1
ATOM 787 N N . GLU A 1 105 ? 1.476 -11.219 -29.625 1 96.06 105 GLU A N 1
ATOM 788 C CA . GLU A 1 105 ? 1.713 -11.641 -31 1 96.06 105 GLU A CA 1
ATOM 789 C C . GLU A 1 105 ? 1.32 -13.102 -31.219 1 96.06 105 GLU A C 1
ATOM 791 O O . GLU A 1 105 ? 1.544 -13.656 -32.281 1 96.06 105 GLU A O 1
ATOM 796 N N . GLY A 1 106 ? 0.866 -13.727 -30.172 1 93.12 106 GLY A N 1
ATOM 797 C CA . GLY A 1 106 ? 0.436 -15.117 -30.266 1 93.12 106 GLY A CA 1
ATOM 798 C C . GLY A 1 106 ? 1.58 -16.109 -30.141 1 93.12 106 GLY A C 1
ATOM 799 O O . GLY A 1 106 ? 1.447 -17.266 -30.531 1 93.12 106 GLY A O 1
ATOM 800 N N . ARG A 1 107 ? 2.682 -15.531 -29.734 1 96.19 107 ARG A N 1
ATOM 801 C CA . ARG A 1 107 ? 3.838 -16.391 -29.531 1 96.19 107 ARG A CA 1
ATOM 802 C C . ARG A 1 107 ? 3.965 -16.797 -28.062 1 96.19 107 ARG A C 1
ATOM 804 O O . ARG A 1 107 ? 3.496 -16.062 -27.172 1 96.19 107 ARG A O 1
ATOM 811 N N . ARG A 1 108 ? 4.582 -17.953 -27.938 1 96.06 108 ARG A N 1
ATOM 812 C CA . ARG A 1 108 ? 4.848 -18.406 -26.578 1 96.06 108 ARG A CA 1
ATOM 813 C C . ARG A 1 108 ? 6.035 -17.656 -25.969 1 96.06 108 ARG A C 1
ATOM 815 O O . ARG A 1 108 ? 7.141 -17.688 -26.516 1 96.06 108 ARG A O 1
ATOM 822 N N . PRO A 1 109 ? 5.879 -17.016 -24.906 1 97.56 109 PRO A N 1
ATOM 823 C CA . PRO A 1 109 ? 7.023 -16.359 -24.266 1 97.56 109 PRO A CA 1
ATOM 824 C C . PRO A 1 109 ? 8.133 -17.344 -23.891 1 97.56 109 PRO A C 1
ATOM 826 O O . PRO A 1 109 ? 7.848 -18.453 -23.406 1 97.56 109 PRO A O 1
ATOM 829 N N . ALA A 1 110 ? 9.336 -16.969 -24.047 1 97.75 110 ALA A N 1
ATOM 830 C CA . ALA A 1 110 ? 10.484 -17.812 -23.734 1 97.75 110 ALA A CA 1
ATOM 831 C C . ALA A 1 110 ? 10.5 -18.172 -22.234 1 97.75 110 ALA A C 1
ATOM 833 O O . ALA A 1 110 ? 10.906 -19.266 -21.859 1 97.75 110 ALA A O 1
ATOM 834 N N . SER A 1 111 ? 10.008 -17.312 -21.406 1 98.44 111 SER A N 1
ATOM 835 C CA . SER A 1 111 ? 10.062 -17.5 -19.969 1 98.44 111 SER A CA 1
ATOM 836 C C . SER A 1 111 ? 9.156 -18.641 -19.516 1 98.44 111 SER A C 1
ATOM 838 O O . SER A 1 111 ? 9.336 -19.203 -18.438 1 98.44 111 SER A O 1
ATOM 840 N N . TRP A 1 112 ? 8.195 -18.969 -20.328 1 98.12 112 TRP A N 1
ATOM 841 C CA . TRP A 1 112 ? 7.289 -20.062 -19.969 1 98.12 112 TRP A CA 1
ATOM 842 C C . TRP A 1 112 ? 8.016 -21.391 -19.953 1 98.12 112 TRP A C 1
ATOM 844 O O . TRP A 1 112 ? 7.562 -22.359 -19.328 1 98.12 112 TRP A O 1
ATOM 854 N N . ALA A 1 113 ? 9.141 -21.484 -20.688 1 98.12 113 ALA A N 1
ATOM 855 C CA . ALA A 1 113 ? 9.945 -22.703 -20.688 1 98.12 113 ALA A CA 1
ATOM 856 C C . ALA A 1 113 ? 10.492 -23 -19.297 1 98.12 113 ALA A C 1
ATOM 858 O O . ALA A 1 113 ? 10.758 -24.156 -18.953 1 98.12 113 ALA A O 1
ATOM 859 N N . ILE A 1 114 ? 10.664 -21.969 -18.516 1 98.69 114 ILE A N 1
ATOM 860 C CA . ILE A 1 114 ? 11.188 -22.141 -17.172 1 98.69 114 ILE A CA 1
ATOM 861 C C . ILE A 1 114 ? 10.211 -22.953 -16.328 1 98.69 114 ILE A C 1
ATOM 863 O O . ILE A 1 114 ? 10.609 -23.922 -15.664 1 98.69 114 ILE A O 1
ATOM 867 N N . TYR A 1 115 ? 8.961 -22.625 -16.375 1 98.62 115 TYR A N 1
ATOM 868 C CA . TYR A 1 115 ? 7.941 -23.406 -15.695 1 98.62 115 TYR A CA 1
ATOM 869 C C . TYR A 1 115 ? 7.957 -24.859 -16.188 1 98.62 115 TYR A C 1
ATOM 871 O O . TYR A 1 115 ? 7.957 -25.781 -15.375 1 98.62 115 TYR A O 1
ATOM 879 N N . ASN A 1 116 ? 8 -25 -17.484 1 98.25 116 ASN A N 1
ATOM 880 C CA . ASN A 1 116 ? 7.941 -26.328 -18.094 1 98.25 116 ASN A CA 1
ATOM 881 C C . ASN A 1 116 ? 9.141 -27.188 -17.688 1 98.25 116 ASN A C 1
ATOM 883 O O . ASN A 1 116 ? 9.023 -28.406 -17.562 1 98.25 116 ASN A O 1
ATOM 887 N N . ARG A 1 117 ? 10.164 -26.562 -17.484 1 98.12 117 ARG A N 1
ATOM 888 C CA . ARG A 1 117 ? 11.391 -27.25 -17.125 1 98.12 117 ARG A CA 1
ATOM 889 C C . ARG A 1 117 ? 11.422 -27.594 -15.641 1 98.12 117 ARG A C 1
ATOM 891 O O . ARG A 1 117 ? 11.82 -28.688 -15.258 1 98.12 117 ARG A O 1
ATOM 898 N N . LEU A 1 118 ? 10.953 -26.75 -14.812 1 98.75 118 LEU A N 1
ATOM 899 C CA . LEU A 1 118 ? 11.258 -26.844 -13.391 1 98.75 118 LEU A CA 1
ATOM 900 C C . LEU A 1 118 ? 10.094 -27.484 -12.641 1 98.75 118 LEU A C 1
ATOM 902 O O . LEU A 1 118 ? 10.305 -28.312 -11.75 1 98.75 118 LEU A O 1
ATOM 906 N N . HIS A 1 119 ? 8.906 -27.094 -12.969 1 98.62 119 HIS A N 1
ATOM 907 C CA . HIS A 1 119 ? 7.77 -27.516 -12.164 1 98.62 119 HIS A CA 1
ATOM 908 C C . HIS A 1 119 ? 7.586 -29.031 -12.211 1 98.62 119 HIS A C 1
ATOM 910 O O . HIS A 1 119 ? 7.375 -29.656 -11.172 1 98.62 119 HIS A O 1
ATOM 916 N N . PRO A 1 120 ? 7.707 -29.703 -13.43 1 98 120 PRO A N 1
ATOM 917 C CA . PRO A 1 120 ? 7.555 -31.156 -13.477 1 98 120 PRO A CA 1
ATOM 918 C C . PRO A 1 120 ? 8.625 -31.891 -12.672 1 98 120 PRO A C 1
ATOM 920 O O . PRO A 1 120 ? 8.461 -33.062 -12.344 1 98 120 PRO A O 1
ATOM 923 N N . ARG A 1 121 ? 9.641 -31.188 -12.359 1 97.38 121 ARG A N 1
ATOM 924 C CA . ARG A 1 121 ? 10.734 -31.797 -11.609 1 97.38 121 ARG A CA 1
ATOM 925 C C . ARG A 1 121 ? 10.578 -31.547 -10.117 1 97.38 121 ARG A C 1
ATOM 927 O O . ARG A 1 121 ? 11.492 -31.828 -9.336 1 97.38 121 ARG A O 1
ATOM 934 N N . GLY A 1 122 ? 9.547 -30.906 -9.758 1 98 122 GLY A N 1
ATOM 935 C CA . GLY A 1 122 ? 9.227 -30.797 -8.344 1 98 122 GLY A CA 1
ATOM 936 C C . GLY A 1 122 ? 9.438 -29.406 -7.793 1 98 122 GLY A C 1
ATOM 937 O O . GLY A 1 122 ? 9.242 -29.156 -6.602 1 98 122 GLY A O 1
ATOM 938 N N . THR A 1 123 ? 9.859 -28.5 -8.617 1 98.75 123 THR A N 1
ATOM 939 C CA . THR A 1 123 ? 10.055 -27.141 -8.156 1 98.75 123 THR A CA 1
ATOM 940 C C . THR A 1 123 ? 8.711 -26.453 -7.891 1 98.75 123 THR A C 1
ATOM 942 O O . THR A 1 123 ? 7.832 -26.453 -8.758 1 98.75 123 THR A O 1
ATOM 945 N N . ALA A 1 124 ? 8.547 -25.891 -6.703 1 98.88 124 ALA A N 1
ATOM 946 C CA . ALA A 1 124 ? 7.289 -25.266 -6.297 1 98.88 124 ALA A CA 1
ATOM 947 C C . ALA A 1 124 ? 7.242 -23.797 -6.719 1 98.88 124 ALA A C 1
ATOM 949 O O . ALA A 1 124 ? 6.164 -23.219 -6.852 1 98.88 124 ALA A O 1
ATOM 950 N N . GLY A 1 125 ? 8.352 -23.156 -6.816 1 98.88 125 GLY A N 1
ATOM 951 C CA . GLY A 1 125 ? 8.445 -21.766 -7.195 1 98.88 125 GLY A CA 1
ATOM 952 C C . GLY A 1 125 ? 9.867 -21.312 -7.457 1 98.88 125 GLY A C 1
ATOM 953 O O . GLY A 1 125 ? 10.805 -22.094 -7.359 1 98.88 125 GLY A O 1
ATOM 954 N N . ILE A 1 126 ? 9.992 -20.062 -7.793 1 98.94 126 ILE A N 1
ATOM 955 C CA . ILE A 1 126 ? 11.305 -19.531 -8.148 1 98.94 126 ILE A CA 1
ATOM 956 C C . ILE A 1 126 ? 11.492 -18.156 -7.508 1 98.94 126 ILE A C 1
ATOM 958 O O . ILE A 1 126 ? 10.531 -17.391 -7.379 1 98.94 126 ILE A O 1
ATOM 962 N N . LEU A 1 127 ? 12.695 -17.891 -7.035 1 98.69 127 LEU A N 1
ATOM 963 C CA . LEU A 1 127 ? 13.156 -16.547 -6.707 1 98.69 127 LEU A CA 1
ATOM 964 C C . LEU A 1 127 ? 13.812 -15.883 -7.914 1 98.69 127 LEU A C 1
ATOM 966 O O . LEU A 1 127 ? 14.688 -16.469 -8.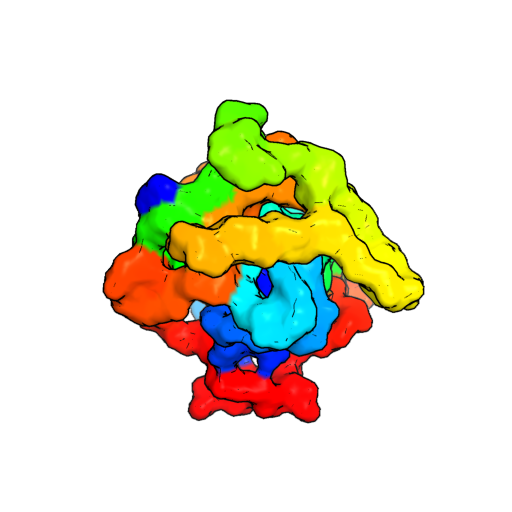547 1 98.69 127 LEU A O 1
ATOM 970 N N . VAL A 1 128 ? 13.344 -14.703 -8.281 1 98.31 128 VAL A N 1
ATOM 971 C CA . VAL A 1 128 ? 13.812 -14.047 -9.5 1 98.31 128 VAL A CA 1
ATOM 972 C C . VAL A 1 128 ? 14.008 -12.555 -9.25 1 98.31 128 VAL A C 1
ATOM 974 O O . VAL A 1 128 ? 13.391 -11.984 -8.344 1 98.31 128 VAL A O 1
ATOM 977 N N . PRO A 1 129 ? 14.945 -11.93 -10.016 1 96.94 129 PRO A N 1
ATOM 978 C CA . PRO A 1 129 ? 14.906 -10.469 -9.984 1 96.94 129 PRO A CA 1
ATOM 979 C C . PRO A 1 129 ? 13.586 -9.898 -10.492 1 96.94 129 PRO A C 1
ATOM 981 O O . PRO A 1 129 ? 12.852 -10.586 -11.211 1 96.94 129 PRO A O 1
ATOM 984 N N . SER A 1 130 ? 13.25 -8.719 -9.977 1 96.62 130 SER A N 1
ATOM 985 C CA . SER A 1 130 ? 12.133 -8.016 -10.602 1 96.62 130 SER A CA 1
ATOM 986 C C . SER A 1 130 ? 12.523 -7.473 -11.969 1 96.62 130 SER A C 1
ATOM 988 O O . SER A 1 130 ? 13.617 -6.941 -12.148 1 96.62 130 SER A O 1
ATOM 990 N N . PHE A 1 131 ? 11.602 -7.637 -12.914 1 94.38 131 PHE A N 1
ATOM 991 C CA . PHE A 1 131 ? 11.836 -7.129 -14.266 1 94.38 131 PHE A CA 1
ATOM 992 C C . PHE A 1 131 ? 10.914 -5.953 -14.562 1 94.38 131 PHE A C 1
ATOM 994 O O . PHE A 1 131 ? 10.781 -5.543 -15.719 1 94.38 131 PHE A O 1
ATOM 1001 N N . ALA A 1 132 ? 10.148 -5.504 -13.547 1 90.06 132 ALA A N 1
ATOM 1002 C CA . ALA A 1 132 ? 9.32 -4.312 -13.719 1 90.06 132 ALA A CA 1
ATOM 1003 C C . ALA A 1 132 ? 10.18 -3.086 -14.016 1 90.06 132 ALA A C 1
ATOM 1005 O O . ALA A 1 132 ? 11.328 -2.996 -13.555 1 90.06 132 ALA A O 1
ATOM 1006 N N . PRO A 1 133 ? 9.609 -2.193 -14.75 1 86.81 133 PRO A N 1
ATOM 1007 C CA . PRO A 1 133 ? 10.352 -0.949 -14.961 1 86.81 133 PRO A CA 1
ATOM 1008 C C . PRO A 1 133 ? 10.727 -0.259 -13.648 1 86.81 133 PRO A C 1
ATOM 1010 O O . PRO A 1 133 ? 9.938 -0.261 -12.703 1 86.81 133 PRO A O 1
ATOM 1013 N N . GLY A 1 134 ? 11.938 0.313 -13.602 1 83.69 134 GLY A N 1
ATOM 1014 C CA . GLY A 1 134 ? 12.352 1.089 -12.445 1 83.69 134 GLY A CA 1
ATOM 1015 C C . GLY A 1 134 ? 12.906 0.233 -11.32 1 83.69 134 GLY A C 1
ATOM 1016 O O . GLY A 1 134 ? 13.359 0.756 -10.297 1 83.69 134 GLY A O 1
ATOM 1017 N N . THR A 1 135 ? 12.859 -1.063 -11.516 1 84.5 135 THR A N 1
ATOM 1018 C CA . THR A 1 135 ? 13.406 -1.933 -10.484 1 84.5 135 THR A CA 1
ATOM 1019 C C . THR A 1 135 ? 14.922 -2.061 -10.625 1 84.5 135 THR A C 1
ATOM 1021 O O . THR A 1 135 ? 15.469 -1.763 -11.688 1 84.5 135 THR A O 1
ATOM 1024 N N . GLU A 1 136 ? 15.469 -2.359 -9.445 1 86.25 136 GLU A N 1
ATOM 1025 C CA . GLU A 1 136 ? 16.922 -2.539 -9.359 1 86.25 136 GLU A CA 1
ATOM 1026 C C . GLU A 1 136 ? 17.281 -3.973 -8.977 1 86.25 136 GLU A C 1
ATOM 1028 O O . GLU A 1 136 ? 16.391 -4.789 -8.711 1 86.25 136 GLU A O 1
ATOM 1033 N N . ALA A 1 137 ? 18.562 -4.25 -9.016 1 81.81 137 ALA A N 1
ATOM 1034 C CA . ALA A 1 137 ? 19.078 -5.598 -8.789 1 81.81 137 ALA A CA 1
ATOM 1035 C C . ALA A 1 137 ? 18.609 -6.145 -7.445 1 81.81 137 ALA A C 1
ATOM 1037 O O . ALA A 1 137 ? 18.391 -7.348 -7.297 1 81.81 137 ALA A O 1
ATOM 1038 N N . GLY A 1 138 ? 18.312 -5.254 -6.516 1 90.5 138 GLY A N 1
ATOM 1039 C CA . GLY A 1 138 ? 17.891 -5.684 -5.191 1 90.5 138 GLY A CA 1
ATOM 1040 C C . GLY A 1 138 ? 16.406 -5.973 -5.098 1 90.5 138 GLY A C 1
ATOM 1041 O O . GLY A 1 138 ? 15.953 -6.586 -4.129 1 90.5 138 GLY A O 1
ATOM 1042 N N . ASP A 1 139 ? 15.75 -5.598 -6.109 1 95.38 139 ASP A N 1
ATOM 1043 C CA . ASP A 1 139 ? 14.328 -5.891 -6.148 1 95.38 139 ASP A CA 1
ATOM 1044 C C . ASP A 1 139 ? 14.07 -7.316 -6.633 1 95.38 139 ASP A C 1
ATOM 1046 O O . ASP A 1 139 ? 14.445 -7.672 -7.754 1 95.38 139 ASP A O 1
ATOM 1050 N N . ARG A 1 140 ? 13.43 -8.141 -5.773 1 97.69 140 ARG A N 1
ATOM 1051 C CA . ARG A 1 140 ? 13.227 -9.555 -6.09 1 97.69 140 ARG A CA 1
ATOM 1052 C C . ARG A 1 140 ? 11.781 -9.969 -5.871 1 97.69 140 ARG A C 1
ATOM 1054 O O . ARG A 1 140 ? 11.055 -9.32 -5.109 1 97.69 140 ARG A O 1
ATOM 1061 N N . ASN A 1 141 ? 11.484 -11.047 -6.566 1 98.38 141 ASN A N 1
ATOM 1062 C CA . ASN A 1 141 ? 10.164 -11.656 -6.441 1 98.38 141 ASN A CA 1
ATOM 1063 C C . ASN A 1 141 ? 10.258 -13.141 -6.133 1 98.38 141 ASN A C 1
ATOM 1065 O O . ASN A 1 141 ? 11.203 -13.812 -6.551 1 98.38 141 ASN A O 1
ATOM 1069 N N . LEU A 1 142 ? 9.352 -13.578 -5.344 1 98.81 142 LEU A N 1
ATOM 1070 C CA . LEU A 1 142 ? 9.039 -14.992 -5.211 1 98.81 142 LEU A CA 1
ATOM 1071 C C . LEU A 1 142 ? 7.805 -15.359 -6.02 1 98.81 142 LEU A C 1
ATOM 1073 O O . LEU A 1 142 ? 6.719 -14.828 -5.777 1 98.81 142 LEU A O 1
ATOM 1077 N N . VAL A 1 143 ? 7.984 -16.219 -6.992 1 98.88 143 VAL A N 1
ATOM 1078 C CA . VAL A 1 143 ? 6.895 -16.703 -7.836 1 98.88 143 VAL A CA 1
ATOM 1079 C C . VAL A 1 143 ? 6.551 -18.141 -7.461 1 98.88 143 VAL A C 1
ATOM 1081 O O . VAL A 1 143 ? 7.391 -19.031 -7.566 1 98.88 143 VAL A O 1
ATOM 1084 N N . LEU A 1 144 ? 5.32 -18.359 -7.059 1 98.94 144 LEU A N 1
ATOM 1085 C CA . LEU A 1 144 ? 4.926 -19.688 -6.59 1 98.94 144 LEU A CA 1
ATOM 1086 C C . LEU A 1 144 ? 3.939 -20.328 -7.559 1 98.94 144 LEU A C 1
ATOM 1088 O O . LEU A 1 144 ? 2.934 -19.719 -7.926 1 98.94 144 LEU A O 1
ATOM 1092 N N . TRP A 1 145 ? 4.223 -21.578 -7.91 1 98.88 145 TRP A N 1
ATOM 1093 C CA . TRP A 1 145 ? 3.324 -22.391 -8.727 1 98.88 145 TRP A CA 1
ATOM 1094 C C . TRP A 1 145 ? 2.551 -23.375 -7.859 1 98.88 145 TRP A C 1
ATOM 1096 O O . TRP A 1 145 ? 1.508 -23.891 -8.273 1 98.88 145 TRP A O 1
ATOM 1106 N N . THR A 1 146 ? 3.143 -23.672 -6.723 1 98.75 146 THR A N 1
ATOM 1107 C CA . THR A 1 146 ? 2.535 -24.578 -5.758 1 98.75 146 THR A CA 1
ATOM 1108 C C . THR A 1 146 ? 2.559 -23.984 -4.355 1 98.75 146 THR A C 1
ATOM 1110 O O . THR A 1 146 ? 3.625 -23.641 -3.838 1 98.75 146 THR A O 1
ATOM 1113 N N . TRP A 1 147 ? 1.376 -23.844 -3.754 1 98.75 147 TRP A N 1
ATOM 1114 C CA . TRP A 1 147 ? 1.268 -23.344 -2.389 1 98.75 147 TRP A CA 1
ATOM 1115 C C . TRP A 1 147 ? -0.042 -23.781 -1.747 1 98.75 147 TRP A C 1
ATOM 1117 O O . TRP A 1 147 ? -0.925 -24.312 -2.426 1 98.75 147 TRP A O 1
ATOM 1127 N N . GLY A 1 148 ? -0.164 -23.656 -0.538 1 98.25 148 GLY A N 1
ATOM 1128 C CA . GLY A 1 148 ? -1.353 -23.922 0.253 1 98.25 148 GLY A CA 1
ATOM 1129 C C . GLY A 1 148 ? -1.191 -23.562 1.718 1 98.25 148 GLY A C 1
ATOM 1130 O O . GLY A 1 148 ? -0.245 -22.875 2.092 1 98.25 148 GLY A O 1
ATOM 1131 N N . PRO A 1 149 ? -2.166 -23.953 2.488 1 97.81 149 PRO A N 1
ATOM 1132 C CA . PRO A 1 149 ? -2.125 -23.562 3.904 1 97.81 149 PRO A CA 1
ATOM 1133 C C . PRO A 1 149 ? -1.198 -24.453 4.727 1 97.81 149 PRO A C 1
ATOM 1135 O O . PRO A 1 149 ? -0.884 -24.141 5.875 1 97.81 149 PRO A O 1
ATOM 1138 N N . ASP A 1 150 ? -0.661 -25.547 4.117 1 98.38 150 ASP A N 1
ATOM 1139 C CA . ASP A 1 150 ? 0.101 -26.516 4.895 1 98.38 150 ASP A CA 1
ATOM 1140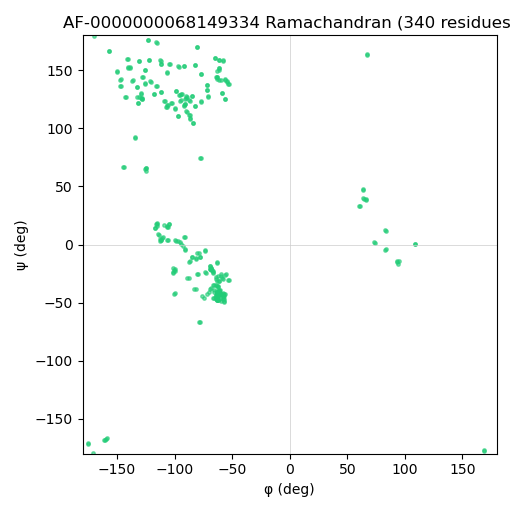 C C . ASP A 1 150 ? 1.517 -26.672 4.348 1 98.38 150 ASP A C 1
ATOM 1142 O O . ASP A 1 150 ? 1.771 -26.359 3.18 1 98.38 150 ASP A O 1
ATOM 1146 N N . LEU A 1 151 ? 2.416 -27.172 5.223 1 98.25 151 LEU A N 1
ATOM 1147 C CA . LEU A 1 151 ? 3.75 -27.578 4.797 1 98.25 151 LEU A CA 1
ATOM 1148 C C . LEU A 1 151 ? 3.676 -28.734 3.807 1 98.25 151 LEU A C 1
ATOM 1150 O O . LEU A 1 151 ? 2.73 -29.531 3.842 1 98.25 151 LEU A O 1
ATOM 1154 N N . PRO A 1 152 ? 4.535 -28.766 2.854 1 98.62 152 PRO A N 1
ATOM 1155 C CA . PRO A 1 152 ? 5.82 -28.062 2.793 1 98.62 152 PRO A CA 1
ATOM 1156 C C . PRO A 1 152 ? 5.75 -26.781 1.968 1 98.62 152 PRO A C 1
ATOM 1158 O O . PRO A 1 152 ? 6.773 -26.141 1.734 1 98.62 152 PRO A O 1
ATOM 1161 N N . HIS A 1 153 ? 4.633 -26.359 1.447 1 98.81 153 HIS A N 1
ATOM 1162 C CA . HIS A 1 153 ? 4.48 -25.156 0.626 1 98.81 153 HIS A CA 1
ATOM 1163 C C . HIS A 1 153 ? 3.418 -24.219 1.201 1 98.81 153 HIS A C 1
ATOM 1165 O O . HIS A 1 153 ? 2.453 -23.875 0.515 1 98.81 153 HIS A O 1
ATOM 1171 N N . ARG A 1 154 ? 3.705 -23.734 2.402 1 98.88 154 ARG A N 1
ATOM 1172 C CA . ARG A 1 154 ? 2.725 -22.984 3.178 1 98.88 154 ARG A CA 1
ATOM 1173 C C . ARG A 1 154 ? 2.799 -21.5 2.854 1 98.88 154 ARG A C 1
ATOM 1175 O O . ARG A 1 154 ? 3.883 -20.922 2.84 1 98.88 154 ARG A O 1
ATOM 1182 N N . LEU A 1 155 ? 1.74 -20.953 2.527 1 98.69 155 LEU A N 1
ATOM 1183 C CA . LEU A 1 155 ? 1.534 -19.516 2.365 1 98.69 155 LEU A CA 1
ATOM 1184 C C . LEU A 1 155 ? 0.304 -19.047 3.141 1 98.69 155 LEU A C 1
ATOM 1186 O O . LEU A 1 155 ? -0.771 -19.641 3.016 1 98.69 155 LEU A O 1
ATOM 1190 N N . ASP A 1 156 ? 0.441 -18 3.922 1 98 156 ASP A N 1
ATOM 1191 C CA . ASP A 1 156 ? -0.656 -17.391 4.676 1 98 156 ASP A CA 1
ATOM 1192 C C . ASP A 1 156 ? -0.673 -15.875 4.504 1 98 156 ASP A C 1
ATOM 1194 O O . ASP A 1 156 ? 0.339 -15.211 4.727 1 98 156 ASP A O 1
ATOM 1198 N N . VAL A 1 157 ? -1.803 -15.414 4.117 1 98.38 157 VAL A N 1
ATOM 1199 C CA . VAL A 1 157 ? -1.948 -13.961 4.125 1 98.38 157 VAL A CA 1
ATOM 1200 C C . VAL A 1 157 ? -2.049 -13.461 5.566 1 98.38 157 VAL A C 1
ATOM 1202 O O . VAL A 1 157 ? -2.732 -14.07 6.395 1 98.38 157 VAL A O 1
ATOM 1205 N N . TYR A 1 158 ? -1.309 -12.438 5.906 1 97.75 158 TYR A N 1
ATOM 1206 C CA . TYR A 1 158 ? -1.36 -11.852 7.238 1 97.75 158 TYR A CA 1
ATOM 1207 C C . TYR A 1 158 ? -2.5 -10.844 7.344 1 97.75 158 TYR A C 1
ATOM 1209 O O . TYR A 1 158 ? -2.389 -9.719 6.855 1 97.75 158 TYR A O 1
ATOM 1217 N N . ASP A 1 159 ? -3.555 -11.211 7.98 1 97.38 159 ASP A N 1
ATOM 1218 C CA . ASP A 1 159 ? -4.746 -10.383 8.148 1 97.38 159 ASP A CA 1
ATOM 1219 C C . ASP A 1 159 ? -5.379 -10.602 9.523 1 97.38 159 ASP A C 1
ATOM 1221 O O . ASP A 1 159 ? -6.531 -11.031 9.617 1 97.38 159 ASP A O 1
ATOM 1225 N N . PRO A 1 160 ? -4.641 -10.18 10.539 1 95.38 160 PRO A N 1
ATOM 1226 C CA . PRO A 1 160 ? -5.082 -10.516 11.891 1 95.38 160 PRO A CA 1
ATOM 1227 C C . PRO A 1 160 ? -6.367 -9.797 12.297 1 95.38 160 PRO A C 1
ATOM 1229 O O . PRO A 1 160 ? -7.125 -10.305 13.125 1 95.38 160 PRO A O 1
ATOM 1232 N N . SER A 1 161 ? -6.699 -8.68 11.625 1 94.25 161 SER A N 1
ATOM 1233 C CA . SER A 1 161 ? -7.848 -7.871 12.023 1 94.25 161 SER A CA 1
ATOM 1234 C C . SER A 1 161 ? -9.008 -8.039 11.039 1 94.25 161 SER A C 1
ATOM 1236 O O . SER A 1 161 ? -10.008 -7.332 11.133 1 94.25 161 SER A O 1
ATOM 1238 N N . GLY A 1 162 ? -8.852 -8.914 10.062 1 96.62 162 GLY A N 1
ATOM 1239 C CA . GLY A 1 162 ? -9.914 -9.156 9.094 1 96.62 162 GLY A CA 1
ATOM 1240 C C . GLY A 1 162 ? -10.25 -7.938 8.258 1 96.62 162 GLY A C 1
ATOM 1241 O O . GLY A 1 162 ? -11.43 -7.605 8.086 1 96.62 162 GLY A O 1
ATOM 1242 N N . ARG A 1 163 ? -9.25 -7.281 7.734 1 97.44 163 ARG A N 1
ATOM 1243 C CA . ARG A 1 163 ? -9.461 -6.012 7.047 1 97.44 163 ARG A CA 1
ATOM 1244 C C . ARG A 1 163 ? -9.797 -6.234 5.578 1 97.44 163 ARG A C 1
ATOM 1246 O O . ARG A 1 163 ? -10.258 -5.32 4.895 1 97.44 163 ARG A O 1
ATOM 1253 N N . LEU A 1 164 ? -9.586 -7.391 5.043 1 98.44 164 LEU A N 1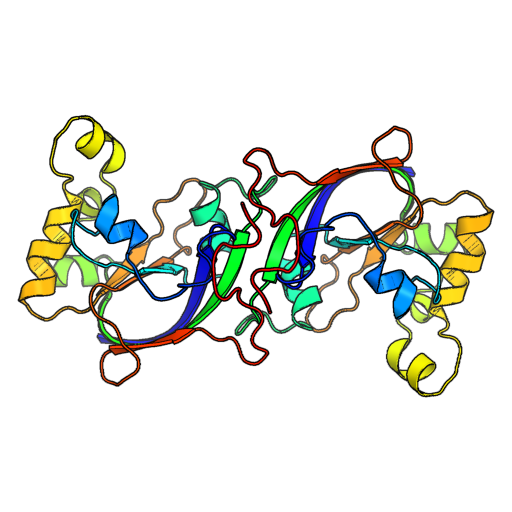
ATOM 1254 C CA . LEU A 1 164 ? -9.797 -7.629 3.619 1 98.44 164 LEU A CA 1
ATOM 1255 C C . LEU A 1 164 ? -11.289 -7.777 3.311 1 98.44 164 LEU A C 1
ATOM 1257 O O . LEU A 1 164 ? -12.039 -8.312 4.125 1 98.44 164 LEU A O 1
ATOM 1261 N N . PRO A 1 165 ? -11.703 -7.328 2.125 1 98 165 PRO A N 1
ATOM 1262 C CA . PRO A 1 165 ? -13.094 -7.547 1.723 1 98 165 PRO A CA 1
ATOM 1263 C C . PRO A 1 165 ? -13.43 -9.031 1.55 1 98 165 PRO A C 1
ATOM 1265 O O . PRO A 1 165 ? -12.531 -9.852 1.353 1 98 165 PRO A O 1
ATOM 1268 N N . LYS A 1 166 ? -14.719 -9.281 1.598 1 97.25 166 LYS A N 1
ATOM 1269 C CA . LYS A 1 166 ? -15.188 -10.664 1.491 1 97.25 166 LYS A CA 1
ATOM 1270 C C . LYS A 1 166 ? -15.672 -10.969 0.078 1 97.25 166 LYS A C 1
ATOM 1272 O O . LYS A 1 166 ? -15.781 -12.141 -0.306 1 97.25 166 LYS A O 1
ATOM 1277 N N . ASP A 1 167 ? -16.016 -9.938 -0.588 1 96.69 167 ASP A N 1
ATOM 1278 C CA . ASP A 1 167 ? -16.531 -10.062 -1.948 1 96.69 167 ASP A CA 1
ATOM 1279 C C . ASP A 1 167 ? -16.391 -8.75 -2.715 1 96.69 167 ASP A C 1
ATOM 1281 O O . ASP A 1 167 ? -15.633 -7.867 -2.311 1 96.69 167 ASP A O 1
ATOM 1285 N N . GLN A 1 168 ? -17.047 -8.617 -3.861 1 94.94 168 GLN A N 1
ATOM 1286 C CA . GLN A 1 168 ? -16.875 -7.465 -4.734 1 94.94 168 GLN A CA 1
ATOM 1287 C C . GLN A 1 168 ? -18.078 -6.52 -4.645 1 94.94 168 GLN A C 1
ATOM 1289 O O . GLN A 1 168 ? -18.266 -5.66 -5.508 1 94.94 168 GLN A O 1
ATOM 1294 N N . LEU A 1 169 ? -18.875 -6.629 -3.627 1 95.44 169 LEU A N 1
ATOM 1295 C CA . LEU A 1 169 ? -20.156 -5.922 -3.592 1 95.44 169 LEU A CA 1
ATOM 1296 C C . LEU A 1 169 ? -19.938 -4.418 -3.469 1 95.44 169 LEU A C 1
ATOM 1298 O O . LEU A 1 169 ? -20.828 -3.631 -3.805 1 95.44 169 LEU A O 1
ATOM 1302 N N . SER A 1 170 ? -18.828 -4.031 -3.029 1 95.06 170 SER A N 1
ATOM 1303 C CA . SER A 1 170 ? -18.578 -2.607 -2.818 1 95.06 170 SER A CA 1
ATOM 1304 C C . SER A 1 170 ? -18.188 -1.918 -4.121 1 95.06 170 SER A C 1
ATOM 1306 O O . SER A 1 170 ? -18.047 -0.695 -4.16 1 95.06 170 SER A O 1
ATOM 1308 N N . TRP A 1 171 ? -17.875 -2.598 -5.273 1 94 171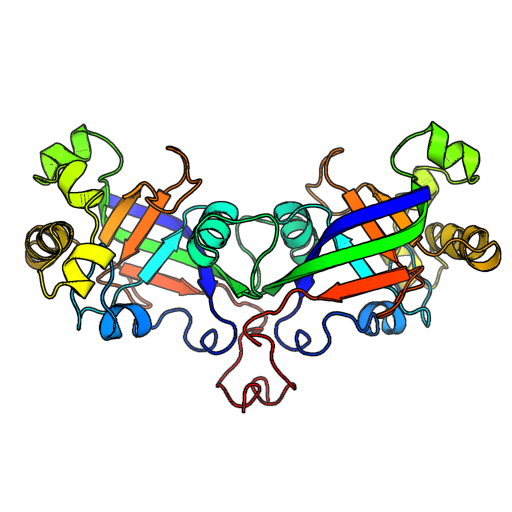 TRP A N 1
ATOM 1309 C CA . TRP A 1 171 ? -17.422 -2.043 -6.547 1 94 171 TRP A CA 1
ATOM 1310 C C . TRP A 1 171 ? -18.5 -2.17 -7.609 1 94 171 TRP A C 1
ATOM 1312 O O . TRP A 1 171 ? -18.281 -1.823 -8.773 1 94 171 TRP A O 1
ATOM 1322 N N . GLY A 1 172 ? -19.766 -2.416 -7.316 1 80.12 172 GLY A N 1
ATOM 1323 C CA . GLY A 1 172 ? -20.875 -2.568 -8.25 1 80.12 172 GLY A CA 1
ATOM 1324 C C . GLY A 1 172 ? -21.672 -1.29 -8.445 1 80.12 172 GLY A C 1
ATOM 1325 O O . GLY A 1 172 ? -21.578 -0.365 -7.637 1 80.12 172 GLY A O 1
ATOM 1326 N N . MET B 1 1 ? 3.443 29.047 3.449 1 97.19 1 MET B N 1
ATOM 1327 C CA . MET B 1 1 ? 3.982 28.734 2.129 1 97.19 1 MET B CA 1
ATOM 1328 C C . MET B 1 1 ? 2.967 27.953 1.302 1 97.19 1 MET B C 1
ATOM 1330 O O . MET B 1 1 ? 1.921 27.547 1.813 1 97.19 1 MET B O 1
ATOM 1334 N N . ARG B 1 2 ? 3.26 27.828 0.04 1 98.62 2 ARG B N 1
ATOM 1335 C CA . ARG B 1 2 ? 2.492 26.953 -0.838 1 98.62 2 ARG B CA 1
ATOM 1336 C C . ARG B 1 2 ? 3.15 25.578 -0.951 1 98.62 2 ARG B C 1
ATOM 1338 O O . ARG B 1 2 ? 4.367 25.484 -1.117 1 98.62 2 ARG B O 1
ATOM 1345 N N . PHE B 1 3 ? 2.355 24.609 -0.748 1 98.75 3 PHE B N 1
ATOM 1346 C CA . PHE B 1 3 ? 2.826 23.234 -0.947 1 98.75 3 PHE B CA 1
ATOM 1347 C C . PHE B 1 3 ? 2.191 22.625 -2.186 1 98.75 3 PHE B C 1
ATOM 1349 O O . PHE B 1 3 ? 0.964 22.578 -2.303 1 98.75 3 PHE B O 1
ATOM 1356 N N . THR B 1 4 ? 3.014 22.172 -3.109 1 98.75 4 THR B N 1
ATOM 1357 C CA . THR B 1 4 ? 2.582 21.422 -4.289 1 98.75 4 THR B CA 1
ATOM 1358 C C . THR B 1 4 ? 3.361 20.125 -4.422 1 98.75 4 THR B C 1
ATOM 1360 O O . THR B 1 4 ? 4.594 20.125 -4.383 1 98.75 4 THR B O 1
ATOM 1363 N N . GLY B 1 5 ? 2.645 19.031 -4.5 1 98.19 5 GLY B N 1
ATOM 1364 C CA . GLY B 1 5 ? 3.32 17.75 -4.645 1 98.19 5 GLY B CA 1
ATOM 1365 C C . GLY B 1 5 ? 2.398 16.562 -4.453 1 98.19 5 GLY B C 1
ATOM 1366 O O . GLY B 1 5 ? 1.177 16.719 -4.398 1 98.19 5 GLY B O 1
ATOM 1367 N N . THR B 1 6 ? 2.953 15.383 -4.516 1 98.44 6 THR B N 1
ATOM 1368 C CA . THR B 1 6 ? 2.219 14.141 -4.301 1 98.44 6 THR B CA 1
ATOM 1369 C C . THR B 1 6 ? 2.428 13.625 -2.879 1 98.44 6 THR B C 1
ATOM 1371 O O . THR B 1 6 ? 3.549 13.641 -2.367 1 98.44 6 THR B O 1
ATOM 1374 N N . CYS B 1 7 ? 1.344 13.273 -2.236 1 98.75 7 CYS B N 1
ATOM 1375 C CA . CYS B 1 7 ? 1.388 12.648 -0.917 1 98.75 7 CYS B CA 1
ATOM 1376 C C . CYS B 1 7 ? 0.67 11.305 -0.925 1 98.75 7 CYS B C 1
ATOM 1378 O O . CYS B 1 7 ? 0.094 10.914 -1.939 1 98.75 7 CYS B O 1
ATOM 1380 N N . TYR B 1 8 ? 0.731 10.625 0.218 1 98.56 8 TYR B N 1
ATOM 1381 C CA . TYR B 1 8 ? 0.235 9.25 0.292 1 98.56 8 TYR B CA 1
ATOM 1382 C C . TYR B 1 8 ? -0.488 9.008 1.61 1 98.56 8 TYR B C 1
ATOM 1384 O O . TYR B 1 8 ? -0.156 9.609 2.631 1 98.56 8 TYR B O 1
ATOM 1392 N N . ARG B 1 9 ? -1.362 8.117 1.536 1 98.19 9 ARG B N 1
ATOM 1393 C CA . ARG B 1 9 ? -2.004 7.617 2.748 1 98.19 9 ARG B CA 1
ATOM 1394 C C . ARG B 1 9 ? -2.363 6.141 2.607 1 98.19 9 ARG B C 1
ATOM 1396 O O . ARG B 1 9 ? -2.701 5.68 1.515 1 98.19 9 ARG B O 1
ATOM 1403 N N . ALA B 1 10 ? -2.209 5.395 3.666 1 97.62 10 ALA B N 1
ATOM 1404 C CA . ALA B 1 10 ? -2.676 4.016 3.777 1 97.62 10 ALA B CA 1
ATOM 1405 C C . ALA B 1 10 ? -3.959 3.938 4.602 1 97.62 10 ALA B C 1
ATOM 1407 O O . ALA B 1 10 ? -3.977 4.316 5.773 1 97.62 10 ALA B O 1
ATOM 1408 N N . HIS B 1 11 ? -5.008 3.412 4.023 1 97.62 11 HIS B N 1
ATOM 1409 C CA . HIS B 1 11 ? -6.324 3.34 4.645 1 97.62 11 HIS B CA 1
ATOM 1410 C C . HIS B 1 11 ? -6.652 1.915 5.082 1 97.62 11 HIS B C 1
ATOM 1412 O O . HIS B 1 11 ? -6.254 0.953 4.422 1 97.62 11 HIS B O 1
ATOM 1418 N N . ASP B 1 12 ? -7.418 1.812 6.176 1 96.56 12 ASP B N 1
ATOM 1419 C CA . ASP B 1 12 ? -8.211 0.598 6.328 1 96.56 12 ASP B CA 1
ATOM 1420 C C . ASP B 1 12 ? -9.117 0.376 5.117 1 96.56 12 ASP B C 1
ATOM 1422 O O . ASP B 1 12 ? -9.891 1.262 4.738 1 96.56 12 ASP B O 1
ATOM 1426 N N . PRO B 1 13 ? -8.992 -0.835 4.508 1 97.94 13 PRO B N 1
ATOM 1427 C CA . PRO B 1 13 ? -9.75 -1.059 3.275 1 97.94 13 PRO B CA 1
ATOM 1428 C C . PRO B 1 13 ? -11.234 -0.766 3.438 1 97.94 13 PRO B C 1
ATOM 1430 O O . PRO B 1 13 ? -11.875 -0.246 2.518 1 97.94 13 PRO B O 1
ATOM 1433 N N . ARG B 1 14 ? -11.805 -0.944 4.551 1 96.38 14 ARG B N 1
ATOM 1434 C CA . ARG B 1 14 ? -13.227 -0.753 4.816 1 96.38 14 ARG B CA 1
ATOM 1435 C C . ARG B 1 14 ? -13.617 0.716 4.688 1 96.38 14 ARG B C 1
ATOM 1437 O O . ARG B 1 14 ? -14.758 1.035 4.352 1 96.38 14 ARG B O 1
ATOM 1444 N N . TRP B 1 15 ? -12.75 1.567 4.844 1 95.94 15 TRP B N 1
ATOM 1445 C CA . TRP B 1 15 ? -13.039 2.996 4.879 1 95.94 15 TRP B CA 1
ATOM 1446 C C . TRP B 1 15 ? -12.43 3.711 3.682 1 95.94 15 TRP B C 1
ATOM 1448 O O . TRP B 1 15 ? -12.461 4.941 3.6 1 95.94 15 TRP B O 1
ATOM 1458 N N . ALA B 1 16 ? -11.906 2.928 2.754 1 97.62 16 ALA B N 1
ATOM 1459 C CA . ALA B 1 16 ? -11.164 3.5 1.631 1 97.62 16 ALA B CA 1
ATOM 1460 C C . ALA B 1 16 ? -12.109 4.164 0.634 1 97.62 16 ALA B C 1
ATOM 1462 O O . ALA B 1 16 ? -11.672 4.863 -0.28 1 97.62 16 ALA B O 1
ATOM 1463 N N . PHE B 1 17 ? -13.422 4.043 0.854 1 97.44 17 PHE B N 1
ATOM 1464 C CA . PHE B 1 17 ? -14.383 4.648 -0.065 1 97.44 17 PHE B CA 1
ATOM 1465 C C . PHE B 1 17 ? -14.5 6.145 0.184 1 97.44 17 PHE B C 1
ATOM 1467 O O . PHE B 1 17 ? -15.07 6.871 -0.632 1 97.44 17 PHE B O 1
ATOM 1474 N N . LYS B 1 18 ? -13.953 6.684 1.253 1 96.69 18 LYS B N 1
ATOM 1475 C CA . LYS B 1 18 ? -13.922 8.109 1.572 1 96.69 18 LYS B CA 1
ATOM 1476 C C . LYS B 1 18 ? -12.492 8.586 1.817 1 96.69 18 LYS B C 1
ATOM 1478 O O . LYS B 1 18 ? -12.18 9.078 2.902 1 96.69 18 LYS B O 1
ATOM 1483 N N . PRO B 1 19 ? -11.727 8.531 0.763 1 97.44 19 PRO B N 1
ATOM 1484 C CA . PRO B 1 19 ? -10.289 8.727 0.952 1 97.44 19 PRO B CA 1
ATOM 1485 C C . PRO B 1 19 ? -9.938 10.164 1.345 1 97.44 19 PRO B C 1
ATOM 1487 O O . PRO B 1 19 ? -8.844 10.414 1.857 1 97.44 19 PRO B O 1
ATOM 1490 N N . ALA B 1 20 ? -10.828 11.148 1.128 1 97.38 20 ALA B N 1
ATOM 1491 C CA . ALA B 1 20 ? -10.508 12.539 1.422 1 97.38 20 ALA B CA 1
ATOM 1492 C C . ALA B 1 20 ? -11.398 13.086 2.533 1 97.38 20 ALA B C 1
ATOM 1494 O O . ALA B 1 20 ? -11.531 14.305 2.691 1 97.38 20 ALA B O 1
ATOM 1495 N N . SER B 1 21 ? -12.07 12.328 3.297 1 95.12 21 SER B N 1
ATOM 1496 C CA . SER B 1 21 ? -13.102 12.781 4.223 1 95.12 21 SER B CA 1
ATOM 1497 C C . SER B 1 21 ? -12.484 13.453 5.445 1 95.12 21 SER B C 1
ATOM 1499 O O . SER B 1 21 ? -13.008 14.453 5.945 1 95.12 21 SER B O 1
ATOM 1501 N N . GLY B 1 22 ? -11.477 12.898 6.047 1 95.38 22 GLY B N 1
ATOM 1502 C CA . GLY B 1 22 ? -10.906 13.367 7.301 1 95.38 22 GLY B CA 1
ATOM 1503 C C . GLY B 1 22 ? -11.781 13.062 8.5 1 95.38 22 GLY B C 1
ATOM 1504 O O . GLY B 1 22 ? -11.477 13.492 9.617 1 95.38 22 GLY B O 1
ATOM 1505 N N . ASP B 1 23 ? -12.898 12.398 8.289 1 94.88 23 ASP B N 1
ATOM 1506 C CA . ASP B 1 23 ? -13.898 12.125 9.32 1 94.88 23 ASP B CA 1
ATOM 1507 C C . ASP B 1 23 ? -13.312 11.273 10.445 1 94.88 23 ASP B C 1
ATOM 1509 O O . ASP B 1 23 ? -13.625 11.484 11.617 1 94.88 23 ASP B O 1
ATOM 1513 N N . GLY B 1 24 ? -12.508 10.312 10.117 1 94.44 24 GLY B N 1
ATOM 1514 C CA . GLY B 1 24 ? -11.922 9.469 11.141 1 94.44 24 GLY B CA 1
ATOM 1515 C C . GLY B 1 24 ? -11.141 10.242 12.18 1 94.44 24 GLY B C 1
ATOM 1516 O O . GLY B 1 24 ? -11.344 10.062 13.383 1 94.44 24 GLY B O 1
ATOM 1517 N N . ALA B 1 25 ? -10.273 11.133 11.742 1 95.75 25 ALA B N 1
ATOM 1518 C CA . ALA B 1 25 ? -9.484 11.969 12.641 1 95.75 25 ALA B CA 1
ATOM 1519 C C . ALA B 1 25 ? -10.383 12.883 13.469 1 95.75 25 ALA B C 1
ATOM 1521 O O . ALA B 1 25 ? -10.102 13.141 14.641 1 95.75 25 ALA B O 1
ATOM 1522 N N . ALA B 1 26 ? -11.5 13.375 12.852 1 97.31 26 ALA B N 1
ATOM 1523 C CA . ALA B 1 26 ? -12.414 14.258 13.57 1 97.31 26 ALA B CA 1
ATOM 1524 C C . ALA B 1 26 ? -13.102 13.523 14.719 1 97.31 26 ALA B C 1
ATOM 1526 O O . ALA B 1 26 ? -13.297 14.094 15.797 1 97.31 26 ALA B O 1
ATOM 1527 N N . ILE B 1 27 ? -13.438 12.32 14.477 1 95.25 27 ILE B N 1
ATOM 1528 C CA . ILE B 1 27 ? -14.18 11.531 15.453 1 95.25 27 ILE B CA 1
ATOM 1529 C C . ILE B 1 27 ? -13.266 11.172 16.625 1 95.25 27 ILE B C 1
ATOM 1531 O O . ILE B 1 27 ? -13.633 11.344 17.781 1 95.25 27 ILE B O 1
ATOM 1535 N N . LYS B 1 28 ? -12.062 10.797 16.438 1 93.56 28 LYS B N 1
ATOM 1536 C CA . LYS B 1 28 ? -11.195 10.211 17.453 1 93.56 28 LYS B CA 1
ATOM 1537 C C . LYS B 1 28 ? -10.234 11.258 18.031 1 93.56 28 LYS B C 1
ATOM 1539 O O . LYS B 1 28 ? -9.758 11.109 19.156 1 93.56 28 LYS B O 1
ATOM 1544 N N . GLY B 1 29 ? -10.062 12.336 17.219 1 95.75 29 GLY B N 1
ATOM 1545 C CA . GLY B 1 29 ? -8.906 13.164 17.516 1 95.75 29 GLY B CA 1
ATOM 1546 C C . GLY B 1 29 ? -7.59 12.469 17.25 1 95.75 29 GLY B C 1
ATOM 1547 O O . GLY B 1 29 ? -7.543 11.25 17.094 1 95.75 29 GLY B O 1
ATOM 1548 N N . ALA B 1 30 ? -6.512 13.219 17.156 1 96.88 30 ALA B N 1
ATOM 1549 C CA . ALA B 1 30 ? -5.164 12.695 16.953 1 96.88 30 ALA B CA 1
ATOM 1550 C C . ALA B 1 30 ? -4.109 13.727 17.359 1 96.88 30 ALA B C 1
ATOM 1552 O O . ALA B 1 30 ? -4.41 14.68 18.078 1 96.88 30 ALA B O 1
ATOM 1553 N N . ARG B 1 31 ? -2.906 13.484 17.016 1 97.75 31 ARG B N 1
ATOM 1554 C CA . ARG B 1 31 ? -1.786 14.297 17.484 1 97.75 31 ARG B CA 1
ATOM 1555 C C . ARG B 1 31 ? -1.989 15.766 17.141 1 97.75 31 ARG B C 1
ATOM 1557 O O . ARG B 1 31 ? -1.813 16.641 17.984 1 97.75 31 ARG B O 1
ATOM 1564 N N . PHE B 1 32 ? -2.477 16.062 15.867 1 98.56 32 PHE B N 1
ATOM 1565 C CA . PHE B 1 32 ? -2.473 17.453 15.438 1 98.56 32 PHE B CA 1
ATOM 1566 C C . PHE B 1 32 ? -3.893 17.953 15.195 1 98.56 32 PHE B C 1
ATOM 1568 O O . PHE B 1 32 ? -4.094 18.953 14.508 1 98.56 32 PHE B O 1
ATOM 1575 N N . ASN B 1 33 ? -4.918 17.219 15.672 1 98.38 33 ASN B N 1
ATOM 1576 C CA . ASN B 1 33 ? -6.285 17.719 15.57 1 98.38 33 ASN B CA 1
ATOM 1577 C C . ASN B 1 33 ? -7.109 17.344 16.797 1 98.38 33 ASN B C 1
ATOM 1579 O O . ASN B 1 33 ? -7.227 16.172 17.141 1 98.38 33 ASN B O 1
ATOM 1583 N N . PRO B 1 34 ? -7.762 18.359 17.453 1 96.81 34 PRO B N 1
ATOM 1584 C CA . PRO B 1 34 ? -8.789 18.062 18.453 1 96.81 34 PRO B CA 1
ATOM 1585 C C . PRO B 1 34 ? -9.977 17.297 17.875 1 96.81 34 PRO B C 1
ATOM 1587 O O . PRO B 1 34 ? -10.172 17.281 16.656 1 96.81 34 PRO B O 1
ATOM 1590 N N . LYS B 1 35 ? -10.664 16.656 18.781 1 95.69 35 LYS B N 1
ATOM 1591 C CA . LYS B 1 35 ? -11.914 16.047 18.359 1 95.69 35 LYS B CA 1
ATOM 1592 C C . LYS B 1 35 ? -12.828 17.062 17.688 1 95.69 35 LYS B C 1
ATOM 1594 O O . LYS B 1 35 ? -12.875 18.234 18.094 1 95.69 35 LYS B O 1
ATOM 1599 N N . GLY B 1 36 ? -13.477 16.625 16.625 1 96.94 36 GLY B N 1
ATOM 1600 C CA . GLY B 1 36 ? -14.398 17.484 15.914 1 96.94 36 GLY B CA 1
ATOM 1601 C C . GLY B 1 36 ? -13.766 18.188 14.734 1 96.94 36 GLY B C 1
ATOM 1602 O O . GLY B 1 36 ? -14.469 18.766 13.891 1 96.94 36 GLY B O 1
ATOM 1603 N N . VAL B 1 37 ? -12.477 18.172 14.68 1 98.12 37 VAL B N 1
ATOM 1604 C CA . VAL B 1 37 ? -11.766 18.859 13.602 1 98.12 37 VAL B CA 1
ATOM 1605 C C . VAL B 1 37 ? -11.414 17.859 12.5 1 98.12 37 VAL B C 1
ATOM 1607 O O . VAL B 1 37 ? -10.555 17 12.688 1 98.12 37 VAL B O 1
ATOM 1610 N N . LYS B 1 38 ? -12.07 17.984 11.336 1 98.12 38 LYS B N 1
ATOM 1611 C CA . LYS B 1 38 ? -11.68 17.172 10.188 1 98.12 38 LYS B CA 1
ATOM 1612 C C . LYS B 1 38 ? -10.227 17.422 9.812 1 98.12 38 LYS B C 1
ATOM 1614 O O . LYS B 1 38 ? -9.781 18.562 9.742 1 98.12 38 LYS B O 1
ATOM 1619 N N . THR B 1 39 ? -9.516 16.312 9.656 1 98.75 39 THR B N 1
ATOM 1620 C CA . THR B 1 39 ? -8.086 16.422 9.391 1 98.75 39 THR B CA 1
ATOM 1621 C C . THR B 1 39 ? -7.609 15.289 8.492 1 98.75 39 THR B C 1
ATOM 1623 O O . THR B 1 39 ? -8.016 14.141 8.664 1 98.75 39 THR B O 1
ATOM 1626 N N . LEU B 1 40 ? -6.801 15.602 7.535 1 98.5 40 LEU B N 1
ATOM 1627 C CA . LEU B 1 40 ? -6.137 14.594 6.711 1 98.5 40 LEU B CA 1
ATOM 1628 C C . LEU B 1 40 ? -4.656 14.5 7.062 1 98.5 40 LEU B C 1
ATOM 1630 O O . LEU B 1 40 ? -3.932 15.5 7.004 1 98.5 40 LEU B O 1
ATOM 1634 N N . TYR B 1 41 ? -4.293 13.398 7.492 1 98.19 41 TYR B N 1
ATOM 1635 C CA . TYR B 1 41 ? -2.881 13.07 7.656 1 98.19 41 TYR B CA 1
ATOM 1636 C C . TYR B 1 41 ? -2.324 12.406 6.406 1 98.19 41 TYR B C 1
ATOM 1638 O O . TYR B 1 41 ? -2.758 11.312 6.027 1 98.19 41 TYR B O 1
ATOM 1646 N N . LEU B 1 42 ? -1.305 13.039 5.789 1 98.62 42 LEU B N 1
ATOM 1647 C CA . LEU B 1 42 ? -0.697 12.516 4.57 1 98.62 42 LEU B CA 1
ATOM 1648 C C . LEU B 1 42 ? 0.812 12.367 4.738 1 98.62 42 LEU B C 1
ATOM 1650 O O . LEU B 1 42 ? 1.462 13.219 5.344 1 98.62 42 LEU B O 1
ATOM 1654 N N . ALA B 1 43 ? 1.281 11.266 4.219 1 98.19 43 ALA B N 1
ATOM 1655 C CA . ALA B 1 43 ? 2.727 11.055 4.23 1 98.19 43 ALA B CA 1
ATOM 1656 C C . ALA B 1 43 ? 3.365 11.57 2.943 1 98.19 43 ALA B C 1
ATOM 1658 O O . ALA B 1 43 ? 2.74 11.539 1.88 1 98.19 43 ALA B O 1
ATOM 1659 N N . LEU B 1 44 ? 4.613 11.938 3.029 1 98 44 LEU B N 1
ATOM 1660 C CA . LEU B 1 44 ? 5.289 12.453 1.844 1 98 44 LEU B CA 1
ATOM 1661 C C . LEU B 1 44 ? 5.984 11.32 1.084 1 98 44 LEU B C 1
ATOM 1663 O O . LEU B 1 44 ? 6.547 11.547 0.011 1 98 44 LEU B O 1
ATOM 1667 N N . SER B 1 45 ? 5.949 10.125 1.62 1 96.62 45 SER B N 1
ATOM 1668 C CA . SER B 1 45 ? 6.449 8.945 0.923 1 96.62 45 SER B CA 1
ATOM 1669 C C . SER B 1 45 ? 5.559 7.734 1.173 1 96.62 45 SER B C 1
ATOM 1671 O O . SER B 1 45 ? 4.844 7.68 2.178 1 96.62 45 SER B O 1
ATOM 1673 N N . ILE B 1 46 ? 5.688 6.809 0.298 1 96.19 46 ILE B N 1
ATOM 1674 C CA . ILE B 1 46 ? 4.906 5.578 0.398 1 96.19 46 ILE B CA 1
ATOM 1675 C C . ILE B 1 46 ? 5.285 4.832 1.675 1 96.19 46 ILE B C 1
ATOM 1677 O O . ILE B 1 46 ? 4.414 4.41 2.438 1 96.19 46 ILE B O 1
ATOM 1681 N N . MET B 1 47 ? 6.543 4.684 1.906 1 94.69 47 MET B N 1
ATOM 1682 C CA . MET B 1 47 ? 6.984 3.902 3.057 1 94.69 47 MET B CA 1
ATOM 1683 C C . MET B 1 47 ? 6.594 4.586 4.363 1 94.69 47 MET B C 1
ATOM 1685 O O . MET B 1 47 ? 6.246 3.918 5.34 1 94.69 47 MET B O 1
ATOM 1689 N N . THR B 1 48 ? 6.613 5.898 4.391 1 96.38 48 THR B N 1
ATOM 1690 C CA . THR B 1 48 ? 6.141 6.598 5.578 1 96.38 48 THR B CA 1
ATOM 1691 C C . THR B 1 48 ? 4.66 6.312 5.82 1 96.38 48 THR B C 1
ATOM 1693 O O . THR B 1 48 ? 4.25 6.055 6.953 1 96.38 48 THR B O 1
ATOM 1696 N N . ALA B 1 49 ? 3.871 6.352 4.762 1 96.94 49 ALA B N 1
ATOM 1697 C CA . ALA B 1 49 ? 2.447 6.051 4.887 1 96.94 49 ALA B CA 1
ATOM 1698 C C . ALA B 1 49 ? 2.229 4.656 5.469 1 96.94 49 ALA B C 1
ATOM 1700 O O . ALA B 1 49 ? 1.391 4.473 6.355 1 96.94 49 ALA B O 1
ATOM 1701 N N . VAL B 1 50 ? 2.982 3.732 4.988 1 95.81 50 VAL B N 1
ATOM 1702 C CA . VAL B 1 50 ? 2.848 2.354 5.441 1 95.81 50 VAL B CA 1
ATOM 1703 C C . VAL B 1 50 ? 3.258 2.25 6.91 1 95.81 50 VAL B C 1
ATOM 1705 O O . VAL B 1 50 ? 2.561 1.624 7.711 1 95.81 50 VAL B O 1
ATOM 1708 N N . LYS B 1 51 ? 4.387 2.857 7.277 1 94.19 51 LYS B N 1
ATOM 1709 C CA . LYS B 1 51 ? 4.844 2.842 8.664 1 94.19 51 LYS B CA 1
ATOM 1710 C C . LYS B 1 51 ? 3.801 3.455 9.594 1 94.19 51 LYS B C 1
ATOM 1712 O O . LYS B 1 51 ? 3.521 2.91 10.664 1 94.19 51 LYS B O 1
ATOM 1717 N N . GLU B 1 52 ? 3.232 4.562 9.148 1 93.94 52 GLU B N 1
ATOM 1718 C CA . GLU B 1 52 ? 2.227 5.246 9.961 1 93.94 52 GLU B CA 1
ATOM 1719 C C . GLU B 1 52 ? 1.002 4.359 10.18 1 93.94 52 GLU B C 1
ATOM 1721 O O . GLU B 1 52 ? 0.466 4.293 11.281 1 93.94 52 GLU B O 1
ATOM 1726 N N . ALA B 1 53 ? 0.602 3.709 9.18 1 93.56 53 ALA B N 1
ATOM 1727 C CA . ALA B 1 53 ? -0.607 2.893 9.242 1 93.56 53 ALA B CA 1
ATOM 1728 C C . ALA B 1 53 ? -0.37 1.626 10.062 1 93.56 53 ALA B C 1
ATOM 1730 O O . ALA B 1 53 ? -1.314 1.038 10.594 1 93.56 53 ALA B O 1
ATOM 1731 N N . ASN B 1 54 ? 0.867 1.21 10.148 1 90.88 54 ASN B N 1
ATOM 1732 C CA . ASN B 1 54 ? 1.183 -0.059 10.797 1 90.88 54 ASN B CA 1
ATOM 1733 C C . ASN B 1 54 ? 2.014 0.147 12.055 1 90.88 54 ASN B C 1
ATOM 1735 O O . ASN B 1 54 ? 2.717 -0.764 12.5 1 90.88 54 ASN B O 1
ATOM 1739 N N . GLN B 1 55 ? 1.993 1.364 12.547 1 84.69 55 GLN B N 1
ATOM 1740 C CA . GLN B 1 55 ? 2.609 1.711 13.828 1 84.69 55 GLN B CA 1
ATOM 1741 C C . GLN B 1 55 ? 4.109 1.44 13.805 1 84.69 55 GLN B C 1
ATOM 1743 O O . GLN B 1 55 ? 4.664 0.897 14.766 1 84.69 55 GLN B O 1
ATOM 1748 N N . GLY B 1 56 ? 4.652 1.639 12.602 1 80.94 56 GLY B N 1
ATOM 1749 C CA . GLY B 1 56 ? 6.098 1.555 12.492 1 80.94 56 GLY B CA 1
ATOM 1750 C C . GLY B 1 56 ? 6.586 0.176 12.094 1 80.94 56 GLY B C 1
ATOM 1751 O O . GLY B 1 56 ? 7.75 0.007 11.727 1 80.94 56 GLY B O 1
ATOM 1752 N N . PHE B 1 57 ? 5.781 -0.773 12.195 1 75.5 57 PHE B N 1
ATOM 1753 C CA . PHE B 1 57 ? 6.16 -2.129 11.812 1 75.5 57 PHE B CA 1
ATOM 1754 C C . PHE B 1 57 ? 5.902 -2.365 10.328 1 75.5 57 PHE B C 1
ATOM 1756 O O . PHE B 1 57 ? 4.75 -2.367 9.891 1 75.5 57 PHE B O 1
ATOM 1763 N N . ALA B 1 58 ? 6.969 -2.506 9.562 1 74.44 58 ALA B N 1
ATOM 1764 C CA . ALA B 1 58 ? 6.777 -2.598 8.117 1 74.44 58 ALA B CA 1
ATOM 1765 C C . ALA B 1 58 ? 7.121 -3.994 7.602 1 74.44 58 ALA B C 1
ATOM 1767 O O . ALA B 1 58 ? 6.988 -4.277 6.41 1 74.44 58 ALA B O 1
ATOM 1768 N N . HIS B 1 59 ? 7.461 -4.93 8.555 1 86.81 59 HIS B N 1
ATOM 1769 C CA . HIS B 1 59 ? 7.727 -6.289 8.094 1 86.81 59 HIS B CA 1
ATOM 1770 C C . HIS B 1 59 ? 6.426 -7.039 7.816 1 86.81 59 HIS B C 1
ATOM 1772 O O . HIS B 1 59 ? 6.105 -7.32 6.66 1 86.81 59 HIS B O 1
ATOM 1778 N N . ARG B 1 60 ? 5.66 -7.309 8.875 1 93.69 60 ARG B N 1
ATOM 1779 C CA . ARG B 1 60 ? 4.277 -7.742 8.719 1 93.69 60 ARG B CA 1
ATOM 1780 C C . ARG B 1 60 ? 3.318 -6.559 8.812 1 93.69 60 ARG B C 1
ATOM 1782 O O . ARG B 1 60 ? 3.393 -5.766 9.75 1 93.69 60 ARG B O 1
ATOM 1789 N N . ILE B 1 61 ? 2.578 -6.484 7.777 1 96.06 61 ILE B N 1
ATOM 1790 C CA . ILE B 1 61 ? 1.66 -5.352 7.785 1 96.06 61 ILE B CA 1
ATOM 1791 C C . ILE B 1 61 ? 0.221 -5.848 7.684 1 96.06 61 ILE B C 1
ATOM 1793 O O . ILE B 1 61 ? -0.057 -6.824 6.98 1 96.06 61 ILE B O 1
ATOM 1797 N N . ASP B 1 62 ? -0.712 -5.172 8.461 1 96.88 62 ASP B N 1
ATOM 1798 C CA . ASP B 1 62 ? -2.137 -5.336 8.195 1 96.88 62 ASP B CA 1
ATOM 1799 C C . ASP B 1 62 ? -2.494 -4.824 6.801 1 96.88 62 ASP B C 1
ATOM 1801 O O . ASP B 1 62 ? -1.941 -3.822 6.344 1 96.88 62 ASP B O 1
ATOM 1805 N N . PRO B 1 63 ? -3.439 -5.559 6.141 1 98.06 63 PRO B N 1
ATOM 1806 C CA . PRO B 1 63 ? -3.848 -5.066 4.824 1 98.06 63 PRO B CA 1
ATOM 1807 C C . PRO B 1 63 ? -4.281 -3.602 4.848 1 98.06 63 PRO B C 1
ATOM 1809 O O . PRO B 1 63 ? -5.016 -3.186 5.75 1 98.06 63 PRO B O 1
ATOM 1812 N N . CYS B 1 64 ? -3.883 -2.842 3.867 1 98.19 64 CYS B N 1
ATOM 1813 C CA . CYS B 1 64 ? -4.262 -1.437 3.77 1 98.19 64 CYS B CA 1
ATOM 1814 C C . CYS B 1 64 ? -4.336 -0.99 2.314 1 98.19 64 CYS B C 1
ATOM 1816 O O . CYS B 1 64 ? -3.615 -1.515 1.464 1 98.19 64 CYS B O 1
ATOM 1818 N N . VAL B 1 65 ? -5.184 -0.077 2.027 1 98.62 65 VAL B N 1
ATOM 1819 C CA . VAL B 1 65 ? -5.277 0.512 0.695 1 98.62 65 VAL B CA 1
ATOM 1820 C C . VAL B 1 65 ? -4.355 1.727 0.6 1 98.62 65 VAL B C 1
ATOM 1822 O O . VAL B 1 65 ? -4.57 2.73 1.282 1 98.62 65 VAL B O 1
ATOM 1825 N N . LEU B 1 66 ? -3.379 1.628 -0.214 1 98.19 66 LEU B N 1
ATOM 1826 C CA . LEU B 1 66 ? -2.477 2.744 -0.474 1 98.19 66 LEU B CA 1
ATOM 1827 C C . LEU B 1 66 ? -3.041 3.66 -1.555 1 98.19 66 LEU B C 1
ATOM 1829 O O . LEU B 1 66 ? -3.445 3.193 -2.623 1 98.19 66 LEU B O 1
ATOM 1833 N N . CYS B 1 67 ? -3.109 4.945 -1.252 1 98.5 67 CYS B N 1
ATOM 1834 C CA . CYS B 1 67 ? -3.559 5.973 -2.188 1 98.5 67 CYS B CA 1
ATOM 1835 C C . CYS B 1 67 ? -2.523 7.082 -2.32 1 98.5 67 CYS B C 1
ATOM 1837 O O . CYS B 1 67 ? -1.786 7.367 -1.374 1 98.5 67 CYS B O 1
ATOM 1839 N N . SER B 1 68 ? -2.514 7.652 -3.469 1 98.56 68 SER B N 1
ATOM 1840 C CA . SER B 1 68 ? -1.769 8.891 -3.656 1 98.56 68 SER B CA 1
ATOM 1841 C C . SER B 1 68 ? -2.707 10.07 -3.9 1 98.56 68 SER B C 1
ATOM 1843 O O . SER B 1 68 ? -3.85 9.883 -4.324 1 98.56 68 SER B O 1
ATOM 1845 N N . TYR B 1 69 ? -2.229 11.25 -3.582 1 98.75 69 TYR B N 1
ATOM 1846 C CA . TYR B 1 69 ? -2.988 12.492 -3.656 1 98.75 69 TYR B CA 1
ATOM 1847 C C . TYR B 1 69 ? -2.184 13.586 -4.352 1 98.75 69 TYR B C 1
ATOM 1849 O O . TYR B 1 69 ? -0.986 13.742 -4.098 1 98.75 69 TYR B O 1
ATOM 1857 N N . ASP B 1 70 ? -2.807 14.297 -5.227 1 98.62 70 ASP B N 1
ATOM 1858 C CA . ASP B 1 70 ? -2.252 15.539 -5.738 1 98.62 70 ASP B CA 1
ATOM 1859 C C . ASP B 1 70 ? -2.637 16.719 -4.848 1 98.62 70 ASP B C 1
ATOM 1861 O O . ASP B 1 70 ? -3.822 16.969 -4.625 1 98.62 70 ASP B O 1
ATOM 1865 N N . ILE B 1 71 ? -1.587 17.406 -4.398 1 98.81 71 ILE B N 1
ATOM 1866 C CA . ILE B 1 71 ? -1.817 18.484 -3.447 1 98.81 71 ILE B CA 1
ATOM 1867 C C . ILE B 1 71 ? -1.353 19.812 -4.051 1 98.81 71 ILE B C 1
ATOM 1869 O O . ILE B 1 71 ? -0.276 19.891 -4.648 1 98.81 71 ILE B O 1
ATOM 1873 N N . ASP B 1 72 ? -2.129 20.797 -4.043 1 98.94 72 ASP B N 1
ATOM 1874 C CA . ASP B 1 72 ? -1.811 22.203 -4.281 1 98.94 72 ASP B CA 1
ATOM 1875 C C . ASP B 1 72 ? -2.479 23.109 -3.24 1 98.94 72 ASP B C 1
ATOM 1877 O O . ASP B 1 72 ? -3.604 23.562 -3.441 1 98.94 72 ASP B O 1
ATOM 1881 N N . CYS B 1 73 ? -1.713 23.375 -2.137 1 98.88 73 CYS B N 1
ATOM 1882 C CA . CYS B 1 73 ? -2.303 24.062 -0.989 1 98.88 73 CYS B CA 1
ATOM 1883 C C . CYS B 1 73 ? -1.465 25.266 -0.58 1 98.88 73 CYS B C 1
ATOM 1885 O O . CYS B 1 73 ? -0.257 25.141 -0.367 1 98.88 73 CYS B O 1
ATOM 1887 N N . ALA B 1 74 ? -2.064 26.328 -0.509 1 98.81 74 ALA B N 1
ATOM 1888 C CA . ALA B 1 74 ? -1.468 27.5 0.116 1 98.81 74 ALA B CA 1
ATOM 1889 C C . ALA B 1 74 ? -1.578 27.438 1.637 1 98.81 74 ALA B C 1
ATOM 1891 O O . ALA B 1 74 ? -2.195 26.516 2.178 1 98.81 74 ALA B O 1
ATOM 1892 N N . ASP B 1 75 ? -0.875 28.375 2.361 1 98.81 75 ASP B N 1
ATOM 1893 C CA . ASP B 1 75 ? -1.023 28.625 3.793 1 98.81 75 ASP B CA 1
ATOM 1894 C C . ASP B 1 75 ? -0.595 27.406 4.605 1 98.81 75 ASP B C 1
ATOM 1896 O O . ASP B 1 75 ? -1.273 27.016 5.559 1 98.81 75 ASP B O 1
ATOM 1900 N N . ILE B 1 76 ? 0.478 26.766 4.148 1 98.88 76 ILE B N 1
ATOM 1901 C CA . ILE B 1 76 ? 1.068 25.641 4.871 1 98.88 76 ILE B CA 1
ATOM 1902 C C . ILE B 1 76 ? 2.223 26.141 5.742 1 98.88 76 ILE B C 1
ATOM 1904 O O . ILE B 1 76 ? 3.068 26.906 5.281 1 98.88 76 ILE B O 1
ATOM 1908 N N . ALA B 1 77 ? 2.172 25.781 6.992 1 98.81 77 ALA B N 1
ATOM 1909 C CA . ALA B 1 77 ? 3.305 26.078 7.867 1 98.81 77 ALA B CA 1
ATOM 1910 C C . ALA B 1 77 ? 4.301 24.922 7.875 1 98.81 77 ALA B C 1
ATOM 1912 O O . ALA B 1 77 ? 3.939 23.781 8.18 1 98.81 77 ALA B O 1
ATOM 1913 N N . ASP B 1 78 ? 5.527 25.188 7.492 1 98.5 78 ASP B N 1
ATOM 1914 C CA . ASP B 1 78 ? 6.57 24.172 7.535 1 98.5 78 ASP B CA 1
ATOM 1915 C C . ASP B 1 78 ? 7.23 24.125 8.914 1 98.5 78 ASP B C 1
ATOM 1917 O O . ASP B 1 78 ? 8.016 25.016 9.258 1 98.5 78 ASP B O 1
ATOM 1921 N N . LEU B 1 79 ? 6.93 23.047 9.664 1 98.31 79 LEU B N 1
ATOM 1922 C CA . LEU B 1 79 ? 7.418 22.922 11.031 1 98.31 79 LEU B CA 1
ATOM 1923 C C . LEU B 1 79 ? 8.539 21.891 11.133 1 98.31 79 LEU B C 1
ATOM 1925 O O . LEU B 1 79 ? 8.836 21.391 12.219 1 98.31 79 LEU B O 1
ATOM 1929 N N . THR B 1 80 ? 9.125 21.5 10.008 1 97 80 THR B N 1
ATOM 1930 C CA . THR B 1 80 ? 10.117 20.438 9.984 1 97 80 THR B CA 1
ATOM 1931 C C . THR B 1 80 ? 11.484 20.953 10.414 1 97 80 THR B C 1
ATOM 1933 O O . THR B 1 80 ? 12.32 20.188 10.914 1 97 80 THR B O 1
ATOM 1936 N N . ALA B 1 81 ? 11.703 22.219 10.242 1 95.44 81 ALA B N 1
ATOM 1937 C CA . ALA B 1 81 ? 12.977 22.812 10.625 1 95.44 81 ALA B CA 1
ATOM 1938 C C . ALA B 1 81 ? 12.805 23.766 11.797 1 95.44 81 ALA B C 1
ATOM 1940 O O . ALA B 1 81 ? 11.711 24.297 12.023 1 95.44 81 ALA B O 1
ATOM 1941 N N . GLU B 1 82 ? 13.898 24.016 12.492 1 95.75 82 GLU B N 1
ATOM 1942 C CA . GLU B 1 82 ? 13.891 24.891 13.656 1 95.75 82 GLU B CA 1
ATOM 1943 C C . GLU B 1 82 ? 13.398 26.281 13.297 1 95.75 82 GLU B C 1
ATOM 1945 O O . GLU B 1 82 ? 12.633 26.906 14.047 1 95.75 82 GLU B O 1
ATOM 1950 N N . ARG B 1 83 ? 13.836 26.766 12.203 1 96.94 83 ARG B N 1
ATOM 1951 C CA . ARG B 1 83 ? 13.453 28.109 11.773 1 96.94 83 ARG B CA 1
ATOM 1952 C C . ARG B 1 83 ? 11.938 28.219 11.609 1 96.94 83 ARG B C 1
ATOM 1954 O O . ARG B 1 83 ? 11.328 29.188 12.055 1 96.94 83 ARG B O 1
ATOM 1961 N N . GLY B 1 84 ? 11.328 27.25 10.898 1 97.25 84 GLY B N 1
ATOM 1962 C CA . GLY B 1 84 ? 9.891 27.234 10.727 1 97.25 84 GLY B CA 1
ATOM 1963 C C . GLY B 1 84 ? 9.125 27.141 12.031 1 97.25 84 GLY B C 1
ATOM 1964 O O . GLY B 1 84 ? 8.117 27.812 12.227 1 97.25 84 GLY B O 1
ATOM 1965 N N . ARG B 1 85 ? 9.609 26.375 12.914 1 98 85 ARG B N 1
ATOM 1966 C CA . ARG B 1 85 ? 8.992 26.234 14.227 1 98 85 ARG B CA 1
ATOM 1967 C C . ARG B 1 85 ? 9.023 27.562 14.992 1 98 85 ARG B C 1
ATOM 1969 O O . ARG B 1 85 ? 8.023 27.969 15.586 1 98 85 ARG B O 1
ATOM 1976 N N . ALA B 1 86 ? 10.133 28.188 14.992 1 97.69 86 ALA B N 1
ATOM 1977 C CA . ALA B 1 86 ? 10.273 29.469 15.672 1 97.69 86 ALA B CA 1
ATOM 1978 C C . ALA B 1 86 ? 9.328 30.516 15.078 1 97.69 86 ALA B C 1
ATOM 1980 O O . ALA B 1 86 ? 8.695 31.266 15.812 1 97.69 86 ALA B O 1
ATOM 1981 N N . GLU B 1 87 ? 9.266 30.5 13.789 1 97.56 87 GLU B N 1
ATOM 1982 C CA . GLU B 1 87 ? 8.398 31.453 13.094 1 97.56 87 GLU B CA 1
ATOM 1983 C C . GLU B 1 87 ? 6.945 31.297 13.531 1 97.56 87 GLU B C 1
ATOM 1985 O O . GLU B 1 87 ? 6.199 32.281 13.578 1 97.56 87 GLU B O 1
ATOM 1990 N N . HIS B 1 88 ? 6.543 30.141 13.93 1 98.12 88 HIS B N 1
ATOM 1991 C CA . HIS B 1 88 ? 5.141 29.859 14.211 1 98.12 88 HIS B CA 1
ATOM 1992 C C . HIS B 1 88 ? 4.914 29.609 15.703 1 98.12 88 HIS B C 1
ATOM 1994 O O . HIS B 1 88 ? 3.811 29.25 16.109 1 98.12 88 HIS B O 1
ATOM 2000 N N . GLY B 1 89 ? 5.977 29.75 16.5 1 97.69 89 GLY B N 1
ATOM 2001 C CA . GLY B 1 89 ? 5.859 29.594 17.938 1 97.69 89 GLY B CA 1
ATOM 2002 C C . GLY B 1 89 ? 5.516 28.172 18.359 1 97.69 89 GLY B C 1
ATOM 2003 O O . GLY B 1 89 ? 4.676 27.953 19.234 1 97.69 89 GLY B O 1
ATOM 2004 N N . VAL B 1 90 ? 6.098 27.203 17.656 1 98.31 90 VAL B N 1
ATOM 2005 C CA . VAL B 1 90 ? 5.855 25.797 17.922 1 98.31 90 VAL B CA 1
ATOM 2006 C C . VAL B 1 90 ? 7.148 25.125 18.406 1 98.31 90 VAL B C 1
ATOM 2008 O O . VAL B 1 90 ? 8.227 25.391 17.859 1 98.31 90 VAL B O 1
ATOM 2011 N N . SER B 1 91 ? 7.086 24.328 19.375 1 97.75 91 SER B N 1
ATOM 2012 C CA . SER B 1 91 ? 8.266 23.594 19.844 1 97.75 91 SER B CA 1
ATOM 2013 C C . SER B 1 91 ? 8.203 22.141 19.406 1 97.75 91 SER B C 1
ATOM 2015 O O . SER B 1 91 ? 7.117 21.594 19.188 1 97.75 91 SER B O 1
ATOM 2017 N N . LEU B 1 92 ? 9.359 21.562 19.328 1 96.38 92 LEU B N 1
ATOM 2018 C CA . LEU B 1 92 ? 9.43 20.141 19.016 1 96.38 92 LEU B CA 1
ATOM 2019 C C . LEU B 1 92 ? 8.766 19.312 20.125 1 96.38 92 LEU B C 1
ATOM 2021 O O . LEU B 1 92 ? 8.133 18.297 19.844 1 96.38 92 LEU B O 1
ATOM 2025 N N . GLU B 1 93 ? 8.867 19.719 21.344 1 96.38 93 GLU B N 1
ATOM 2026 C CA . GLU B 1 93 ? 8.281 19.031 22.484 1 96.38 93 GLU B CA 1
ATOM 2027 C C . GLU B 1 93 ? 6.758 19 22.391 1 96.38 93 GLU B C 1
ATOM 2029 O O . GLU B 1 93 ? 6.137 17.969 22.672 1 96.38 93 GLU B O 1
ATOM 2034 N N . GLU B 1 94 ? 6.242 20.094 22.016 1 96.5 94 GLU B N 1
ATOM 2035 C CA . GLU B 1 94 ? 4.793 20.156 21.859 1 96.5 94 GLU B CA 1
ATOM 2036 C C . GLU B 1 94 ? 4.316 19.203 20.766 1 96.5 94 GLU B C 1
ATOM 2038 O O . GLU B 1 94 ? 3.281 18.547 20.922 1 96.5 94 GLU B O 1
ATOM 2043 N N . MET B 1 95 ? 5.059 19.141 19.719 1 97.62 95 MET B N 1
ATOM 2044 C CA . MET B 1 95 ? 4.695 18.281 18.594 1 97.62 95 MET B CA 1
ATOM 2045 C C . MET B 1 95 ? 4.844 16.812 18.984 1 97.62 95 MET B C 1
ATOM 2047 O O . MET B 1 95 ? 4.027 15.977 18.578 1 97.62 95 MET B O 1
ATOM 2051 N N . ALA B 1 96 ? 5.844 16.516 19.734 1 96.25 96 ALA B N 1
ATOM 2052 C CA . ALA B 1 96 ? 6.23 15.133 20.016 1 96.25 96 ALA B CA 1
ATOM 2053 C C . ALA B 1 96 ? 5.531 14.617 21.266 1 96.25 96 ALA B C 1
ATOM 2055 O O . ALA B 1 96 ? 5.805 13.5 21.719 1 96.25 96 ALA B O 1
ATOM 2056 N N . CYS B 1 97 ? 4.645 15.352 21.812 1 97 97 CYS B N 1
ATOM 2057 C CA . CYS B 1 97 ? 4.023 14.977 23.078 1 97 97 CYS B CA 1
ATOM 2058 C C . CYS B 1 97 ? 3.344 13.617 22.984 1 97 97 CYS B C 1
ATOM 2060 O O . CYS B 1 97 ? 2.977 13.188 21.891 1 97 97 CYS B O 1
ATOM 2062 N N . SER B 1 98 ? 3.119 12.961 24.094 1 95.94 98 SER B N 1
ATOM 2063 C CA . SER B 1 98 ? 2.346 11.727 24.156 1 95.94 98 SER B CA 1
ATOM 2064 C C . SER B 1 98 ? 0.848 12.008 24.078 1 95.94 98 SER B C 1
ATOM 2066 O O . SER B 1 98 ? 0.128 11.828 25.062 1 95.94 98 SER B O 1
ATOM 2068 N N . TRP B 1 99 ? 0.434 12.312 22.969 1 95.88 99 TRP B N 1
ATOM 2069 C CA . TRP B 1 99 ? -0.935 12.789 22.797 1 95.88 99 TRP B CA 1
ATOM 2070 C C . TRP B 1 99 ? -1.939 11.703 23.172 1 95.88 99 TRP B C 1
ATOM 2072 O O . TRP B 1 99 ? -2.945 11.984 23.828 1 95.88 99 TRP B O 1
ATOM 2082 N N . ALA B 1 100 ? -1.677 10.453 22.688 1 93.38 100 ALA B N 1
ATOM 2083 C CA . ALA B 1 100 ? -2.604 9.352 22.969 1 93.38 100 ALA B CA 1
ATOM 2084 C C . ALA B 1 100 ? -2.719 9.102 24.469 1 93.38 100 ALA B C 1
ATOM 2086 O O . ALA B 1 100 ? -3.807 8.82 24.969 1 93.38 100 ALA B O 1
ATOM 2087 N N . GLY B 1 101 ? -1.566 9.172 25.094 1 95.06 101 GLY B N 1
ATOM 2088 C CA . GLY B 1 101 ? -1.569 9.039 26.547 1 95.06 101 GLY B CA 1
ATOM 2089 C C . GLY B 1 101 ? -2.344 10.133 27.25 1 95.06 101 GLY B C 1
ATOM 2090 O O . GLY B 1 101 ? -3.135 9.859 28.156 1 95.06 101 GLY B O 1
ATOM 2091 N N . ALA B 1 102 ? -2.059 11.359 26.844 1 95.69 102 ALA B N 1
ATOM 2092 C CA . ALA B 1 102 ? -2.787 12.492 27.422 1 95.69 102 ALA B CA 1
ATOM 2093 C C . ALA B 1 102 ? -4.289 12.344 27.203 1 95.69 102 ALA B C 1
ATOM 2095 O O . ALA B 1 102 ? -5.078 12.508 28.141 1 95.69 102 ALA B O 1
ATOM 2096 N N . PHE B 1 103 ? -4.637 11.984 26.047 1 91.44 103 PHE B N 1
ATOM 2097 C CA . PHE B 1 103 ? -6.043 11.828 25.688 1 91.44 103 PHE B CA 1
ATOM 2098 C C . PHE B 1 103 ? -6.695 10.727 26.516 1 91.44 103 PHE B C 1
ATOM 2100 O O . PHE B 1 103 ? -7.797 10.898 27.031 1 91.44 103 PHE B O 1
ATOM 2107 N N . ALA B 1 104 ? -6.055 9.625 26.641 1 92.94 104 ALA B N 1
ATOM 2108 C CA . ALA B 1 104 ? -6.559 8.492 27.406 1 92.94 104 ALA B CA 1
ATOM 2109 C C . ALA B 1 104 ? -6.785 8.875 28.859 1 92.94 104 ALA B C 1
ATOM 2111 O O . ALA B 1 104 ? -7.695 8.352 29.516 1 92.94 104 ALA B O 1
ATOM 2112 N N . GLU B 1 105 ? -6.074 9.828 29.25 1 96.06 105 GLU B N 1
ATOM 2113 C CA . GLU B 1 105 ? -6.16 10.273 30.641 1 96.06 105 GLU B CA 1
ATOM 2114 C C . GLU B 1 105 ? -7.145 11.43 30.781 1 96.06 105 GLU B C 1
ATOM 2116 O O . GLU B 1 105 ? -7.277 12.008 31.859 1 96.06 105 GLU B O 1
ATOM 2121 N N . GLY B 1 106 ? -7.727 11.82 29.703 1 93.12 106 GLY B N 1
ATOM 2122 C CA . GLY B 1 106 ? -8.703 12.898 29.734 1 93.12 106 GLY B CA 1
ATOM 2123 C C . GLY B 1 106 ? -8.07 14.281 29.703 1 93.12 106 GLY B C 1
ATOM 2124 O O . GLY B 1 106 ? -8.719 15.273 30.047 1 93.12 106 GLY B O 1
ATOM 2125 N N . ARG B 1 107 ? -6.801 14.234 29.391 1 96.19 107 ARG B N 1
ATOM 2126 C CA . ARG B 1 107 ? -6.098 15.508 29.266 1 96.19 107 ARG B CA 1
ATOM 2127 C C . ARG B 1 107 ? -6.012 15.953 27.812 1 96.19 107 ARG B C 1
ATOM 2129 O O . ARG B 1 107 ? -6.059 15.117 26.906 1 96.19 107 ARG B O 1
ATOM 2136 N N . ARG B 1 108 ? -5.914 17.266 27.734 1 96.06 108 ARG B N 1
ATOM 2137 C CA . ARG B 1 108 ? -5.73 17.812 26.406 1 96.06 108 ARG B CA 1
ATOM 2138 C C . ARG B 1 108 ? -4.289 17.641 25.938 1 96.06 108 ARG B C 1
ATOM 2140 O O . ARG B 1 108 ? -3.357 18.125 26.578 1 96.06 108 ARG B O 1
ATOM 2147 N N . PRO B 1 109 ? -4.07 17.016 24.844 1 97.62 109 PRO B N 1
ATOM 2148 C CA . PRO B 1 109 ? -2.701 16.922 24.344 1 97.62 109 PRO B CA 1
ATOM 2149 C C . PRO B 1 109 ? -2.084 18.297 24.047 1 97.62 109 PRO B C 1
ATOM 2151 O O . PRO B 1 109 ? -2.756 19.172 23.516 1 97.62 109 PRO B O 1
ATOM 2154 N N . ALA B 1 110 ? -0.861 18.453 24.328 1 97.81 110 ALA B N 1
ATOM 2155 C CA . ALA B 1 110 ? -0.158 19.703 24.094 1 97.81 110 ALA B CA 1
ATOM 2156 C C . ALA B 1 110 ? -0.155 20.062 22.609 1 97.81 110 ALA B C 1
ATOM 2158 O O . ALA B 1 110 ? -0.211 21.234 22.234 1 97.81 110 ALA B O 1
ATOM 2159 N N . SER B 1 111 ? -0.153 19.094 21.75 1 98.5 111 SER B N 1
ATOM 2160 C CA . SER B 1 111 ? -0.049 19.312 20.312 1 98.5 111 SER B CA 1
ATOM 2161 C C . SER B 1 111 ? -1.311 19.969 19.766 1 98.5 111 SER B C 1
ATOM 2163 O O . SER B 1 111 ? -1.284 20.594 18.688 1 98.5 111 SER B O 1
ATOM 2165 N N . TRP B 1 112 ? -2.391 19.859 20.469 1 98.19 112 TRP B N 1
ATOM 2166 C CA . TRP B 1 112 ? -3.633 20.469 20.016 1 98.19 112 TRP B CA 1
ATOM 2167 C C . TRP B 1 112 ? -3.533 21.984 20.047 1 98.19 112 TRP B C 1
ATOM 2169 O O . TRP B 1 112 ? -4.289 22.688 19.344 1 98.19 112 TRP B O 1
ATOM 2179 N N . ALA B 1 113 ? -2.625 22.531 20.844 1 98.12 113 ALA B N 1
ATOM 2180 C CA . ALA B 1 113 ? -2.412 23.969 20.906 1 98.12 113 ALA B CA 1
ATOM 2181 C C . ALA B 1 113 ? -1.913 24.5 19.562 1 98.12 113 ALA B C 1
ATOM 2183 O O . ALA B 1 113 ? -2.139 25.672 19.219 1 98.12 113 ALA B O 1
ATOM 2184 N N . ILE B 1 114 ? -1.25 23.656 18.828 1 98.75 114 ILE B N 1
ATOM 2185 C CA . ILE B 1 114 ? -0.715 24.047 17.531 1 98.75 114 ILE B CA 1
ATOM 2186 C C . ILE B 1 114 ? -1.862 24.406 16.594 1 98.75 114 ILE B C 1
ATOM 2188 O O . ILE B 1 114 ? -1.847 25.453 15.945 1 98.75 114 ILE B O 1
ATOM 2192 N N . TYR B 1 115 ? -2.859 23.562 16.531 1 98.62 115 TYR B N 1
ATOM 2193 C CA . TYR B 1 115 ? -4.051 23.875 15.75 1 98.62 115 TYR B CA 1
ATOM 2194 C C . TYR B 1 115 ? -4.688 25.172 16.203 1 98.62 115 TYR B C 1
ATOM 2196 O O . TYR B 1 115 ? -5.004 26.047 15.383 1 98.62 115 TYR B O 1
ATOM 2204 N N . ASN B 1 116 ? -4.836 25.328 17.5 1 98.25 116 ASN B N 1
ATOM 2205 C CA . ASN B 1 116 ? -5.504 26.484 18.062 1 98.25 116 ASN B CA 1
ATOM 2206 C C . ASN B 1 116 ? -4.742 27.766 17.766 1 98.25 116 ASN B C 1
ATOM 2208 O O . ASN B 1 116 ? -5.348 28.828 17.609 1 98.25 116 ASN B O 1
ATOM 2212 N N . ARG B 1 117 ? -3.533 27.625 17.656 1 98.12 117 ARG B N 1
ATOM 2213 C CA . ARG B 1 117 ? -2.686 28.781 17.406 1 98.12 117 ARG B CA 1
ATOM 2214 C C . ARG B 1 117 ? -2.664 29.125 15.922 1 98.12 117 ARG B C 1
ATOM 2216 O O . ARG B 1 117 ? -2.734 30.297 15.555 1 98.12 117 ARG B O 1
ATOM 2223 N N . LEU B 1 118 ? -2.645 28.172 15.078 1 98.75 118 LEU B N 1
ATOM 2224 C CA . LEU B 1 118 ? -2.285 28.422 13.688 1 98.75 118 LEU B CA 1
ATOM 2225 C C . LEU B 1 118 ? -3.531 28.531 12.812 1 98.75 118 LEU B C 1
ATOM 2227 O O . LEU B 1 118 ? -3.609 29.391 11.938 1 98.75 118 LEU B O 1
ATOM 2231 N N . HIS B 1 119 ? -4.473 27.672 13.047 1 98.69 119 HIS B N 1
ATOM 2232 C CA . HIS B 1 119 ? -5.602 27.594 12.133 1 98.69 119 HIS B CA 1
ATOM 2233 C C . HIS B 1 119 ? -6.41 28.891 12.133 1 98.69 119 HIS B C 1
ATOM 2235 O O . HIS B 1 119 ? -6.77 29.406 11.07 1 98.69 119 HIS B O 1
ATOM 2241 N N . PRO B 1 120 ? -6.703 29.531 13.344 1 98 120 PRO B N 1
ATOM 2242 C CA . PRO B 1 120 ? -7.453 30.781 13.359 1 98 120 PRO B CA 1
ATOM 2243 C C . PRO B 1 120 ? -6.719 31.922 12.641 1 98 120 PRO B C 1
ATOM 2245 O O . PRO B 1 120 ? -7.328 32.938 12.281 1 98 120 PRO B O 1
ATOM 2248 N N . ARG B 1 121 ? -5.473 31.703 12.422 1 97.38 121 ARG B N 1
ATOM 2249 C CA . ARG B 1 121 ? -4.676 32.75 11.766 1 97.38 121 ARG B CA 1
ATOM 2250 C C . ARG B 1 121 ? -4.57 32.469 10.266 1 97.38 121 ARG B C 1
ATOM 2252 O O . ARG B 1 121 ? -3.793 33.125 9.57 1 97.38 121 ARG B O 1
ATOM 2259 N N . GLY B 1 122 ? -5.199 31.469 9.828 1 98 122 GLY B N 1
ATOM 2260 C CA . GLY B 1 122 ? -5.309 31.266 8.398 1 98 122 GLY B CA 1
ATOM 2261 C C . GLY B 1 122 ? -4.484 30.094 7.898 1 98 122 GLY B C 1
ATOM 2262 O O . GLY B 1 122 ? -4.457 29.812 6.695 1 98 122 GLY B O 1
ATOM 2263 N N . THR B 1 123 ? -3.818 29.438 8.766 1 98.75 123 THR B N 1
ATOM 2264 C CA . THR B 1 123 ? -3.025 28.281 8.367 1 98.75 123 THR B CA 1
ATOM 2265 C C . THR B 1 123 ? -3.932 27.109 7.984 1 98.75 123 THR B C 1
ATOM 2267 O O . THR B 1 123 ? -4.805 26.719 8.766 1 98.75 123 THR B O 1
ATOM 2270 N N . ALA B 1 124 ? -3.717 26.547 6.801 1 98.88 124 ALA B N 1
ATOM 2271 C CA . ALA B 1 124 ? -4.551 25.469 6.293 1 98.88 124 ALA B CA 1
ATOM 2272 C C . ALA B 1 124 ? -4.012 24.109 6.738 1 98.88 124 ALA B C 1
ATOM 2274 O O . ALA B 1 124 ? -4.754 23.125 6.777 1 98.88 124 ALA B O 1
ATOM 2275 N N . GLY B 1 125 ? -2.744 24 6.938 1 98.88 125 GLY B N 1
ATOM 2276 C CA . GLY B 1 125 ? -2.105 22.75 7.352 1 98.88 125 GLY B CA 1
ATOM 2277 C C . GLY B 1 125 ? -0.655 22.938 7.758 1 98.88 125 GLY B C 1
ATOM 2278 O O . GLY B 1 125 ? -0.135 24.062 7.734 1 98.88 125 GLY B O 1
ATOM 2279 N N . ILE B 1 126 ? -0.057 21.859 8.141 1 98.94 126 ILE B N 1
ATOM 2280 C CA . ILE B 1 126 ? 1.315 21.906 8.633 1 98.94 126 ILE B CA 1
ATOM 2281 C C . ILE B 1 126 ? 2.121 20.766 8.031 1 98.94 126 ILE B C 1
ATOM 2283 O O . ILE B 1 126 ? 1.594 19.656 7.828 1 98.94 126 ILE B O 1
ATOM 2287 N N . LEU B 1 127 ? 3.365 21.016 7.688 1 98.69 127 LEU B N 1
ATOM 2288 C CA . LEU B 1 127 ? 4.375 20 7.426 1 98.69 127 LEU B CA 1
ATOM 2289 C C . LEU B 1 127 ? 5.141 19.656 8.695 1 98.69 127 LEU B C 1
ATOM 2291 O O . LEU B 1 127 ? 5.629 20.547 9.398 1 98.69 127 LEU B O 1
ATOM 2295 N N . VAL B 1 128 ? 5.176 18.391 9.039 1 98.31 128 VAL B N 1
ATOM 2296 C CA . VAL B 1 128 ? 5.758 17.969 10.305 1 98.31 128 VAL B CA 1
ATOM 2297 C C . VAL B 1 128 ? 6.59 16.703 10.102 1 98.31 128 VAL B C 1
ATOM 2299 O O . VAL B 1 128 ? 6.355 15.945 9.164 1 98.31 128 VAL B O 1
ATOM 2302 N N . PRO B 1 129 ? 7.621 16.516 10.984 1 96.94 129 PRO B N 1
ATOM 2303 C CA . PRO B 1 129 ? 8.203 15.172 10.984 1 96.94 129 PRO B CA 1
ATOM 2304 C C . PRO B 1 129 ? 7.199 14.094 11.375 1 96.94 129 PRO B C 1
ATOM 2306 O O . PRO B 1 129 ? 6.184 14.391 12.008 1 96.94 129 PRO B O 1
ATOM 2309 N N . SER B 1 130 ? 7.449 12.891 10.844 1 96.62 130 SER B N 1
ATOM 2310 C CA . SER B 1 130 ? 6.68 11.773 11.375 1 96.62 130 SER B CA 1
ATOM 2311 C C . SER B 1 130 ? 7.129 11.406 12.789 1 96.62 130 SER B C 1
ATOM 2313 O O . SER B 1 130 ? 8.328 11.391 13.078 1 96.62 130 SER B O 1
ATOM 2315 N N . PHE B 1 131 ? 6.137 11.148 13.648 1 94.38 131 PHE B N 1
ATOM 2316 C CA . PHE B 1 131 ? 6.434 10.758 15.023 1 94.38 131 PHE B CA 1
ATOM 2317 C C . PHE B 1 131 ? 6.07 9.297 15.258 1 94.38 131 PHE B C 1
ATOM 2319 O O . PHE B 1 131 ? 6.016 8.844 16.406 1 94.38 131 PHE B O 1
ATOM 2326 N N . ALA B 1 132 ? 5.676 8.586 14.172 1 90.12 132 ALA B N 1
ATOM 2327 C CA . ALA B 1 132 ? 5.418 7.152 14.289 1 90.12 132 ALA B CA 1
ATOM 2328 C C . ALA B 1 132 ? 6.684 6.398 14.68 1 90.12 132 ALA B C 1
ATOM 2330 O O . ALA B 1 132 ? 7.793 6.805 14.336 1 90.12 132 ALA B O 1
ATOM 2331 N N . PRO B 1 133 ? 6.473 5.336 15.391 1 86.88 133 PRO B N 1
ATOM 2332 C CA . PRO B 1 133 ? 7.652 4.52 15.68 1 86.88 133 PRO B CA 1
ATOM 2333 C C . PRO B 1 133 ? 8.391 4.078 14.422 1 86.88 133 PRO B C 1
ATOM 2335 O O . PRO B 1 133 ? 7.762 3.771 13.406 1 86.88 133 PRO B O 1
ATOM 2338 N N . GLY B 1 134 ? 9.734 4.055 14.516 1 83.69 134 GLY B N 1
ATOM 2339 C CA . GLY B 1 134 ? 10.539 3.551 13.406 1 83.69 134 GLY B CA 1
ATOM 2340 C C . GLY B 1 134 ? 10.781 4.586 12.328 1 83.69 134 GLY B C 1
ATOM 2341 O O . GLY B 1 134 ? 11.508 4.328 11.367 1 83.69 134 GLY B O 1
ATOM 2342 N N . THR B 1 135 ? 10.172 5.734 12.492 1 84.44 135 THR B N 1
ATOM 2343 C CA . THR B 1 135 ? 10.398 6.777 11.5 1 84.44 135 THR B CA 1
ATOM 2344 C C . THR B 1 135 ? 11.695 7.523 11.781 1 84.44 135 THR B C 1
ATOM 2346 O O . THR B 1 135 ? 12.234 7.457 12.891 1 84.44 135 THR B O 1
ATOM 2349 N N . GLU B 1 136 ? 12.18 8.055 10.648 1 86.06 136 GLU B N 1
ATOM 2350 C CA . GLU B 1 136 ? 13.414 8.828 10.695 1 86.06 136 GLU B CA 1
ATOM 2351 C C . GLU B 1 136 ? 13.172 10.289 10.312 1 86.06 136 GLU B C 1
ATOM 2353 O O . GLU B 1 136 ? 12.055 10.664 9.961 1 86.06 136 GLU B O 1
ATOM 2358 N N . ALA B 1 137 ? 14.219 11.07 10.453 1 81.94 137 ALA B N 1
ATOM 2359 C CA . ALA B 1 137 ? 14.141 12.516 10.242 1 81.94 137 ALA B CA 1
ATOM 2360 C C . ALA B 1 137 ? 13.602 12.836 8.852 1 81.94 137 ALA B C 1
ATOM 2362 O O . ALA B 1 137 ? 12.906 13.844 8.664 1 81.94 137 ALA B O 1
ATOM 2363 N N . GLY B 1 138 ? 13.797 11.93 7.918 1 90.38 138 GLY B N 1
ATOM 2364 C CA . GLY B 1 138 ? 13.359 12.172 6.555 1 90.38 138 GLY B CA 1
ATOM 2365 C C . GLY B 1 138 ? 11.906 11.812 6.324 1 90.38 138 GLY B C 1
ATOM 2366 O O . GLY B 1 138 ? 11.312 12.188 5.309 1 90.38 138 GLY B O 1
ATOM 2367 N N . ASP B 1 139 ? 11.375 11.172 7.285 1 95.31 139 ASP B N 1
ATOM 2368 C CA . ASP B 1 139 ? 9.953 10.844 7.195 1 95.31 139 ASP B CA 1
ATOM 2369 C C . ASP B 1 139 ? 9.094 12.023 7.621 1 95.31 139 ASP B C 1
ATOM 2371 O O . ASP B 1 139 ? 9.18 12.484 8.766 1 95.31 139 ASP B O 1
ATOM 2375 N N . ARG B 1 140 ? 8.234 12.523 6.688 1 97.69 140 ARG B N 1
ATOM 2376 C CA . ARG B 1 140 ? 7.438 13.711 6.957 1 97.69 140 ARG B CA 1
ATOM 2377 C C . ARG B 1 140 ? 5.977 13.484 6.598 1 97.69 140 ARG B C 1
ATOM 2379 O O . ARG B 1 140 ? 5.66 12.617 5.785 1 97.69 140 ARG B O 1
ATOM 2386 N N . ASN B 1 141 ? 5.199 14.32 7.238 1 98.38 141 ASN B N 1
ATOM 2387 C CA . ASN B 1 141 ? 3.762 14.32 6.98 1 98.38 141 ASN B CA 1
ATOM 2388 C C . ASN B 1 141 ? 3.246 15.71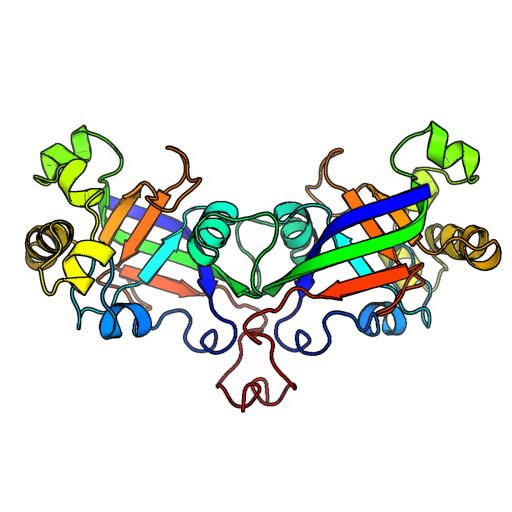1 6.648 1 98.38 141 ASN B C 1
ATOM 2390 O O . ASN B 1 141 ? 3.779 16.703 7.141 1 98.38 141 ASN B O 1
ATOM 2394 N N . LEU B 1 142 ? 2.32 15.75 5.773 1 98.81 142 LEU B N 1
ATOM 2395 C CA . LEU B 1 142 ? 1.457 16.906 5.582 1 98.81 142 LEU B CA 1
ATOM 2396 C C . LEU B 1 142 ? 0.11 16.703 6.266 1 98.81 142 LEU B C 1
ATOM 2398 O O . LEU B 1 142 ? -0.624 15.766 5.934 1 98.81 142 LEU B O 1
ATOM 2402 N N . VAL B 1 143 ? -0.181 17.531 7.234 1 98.88 143 VAL B N 1
ATOM 2403 C CA . VAL B 1 143 ? -1.445 17.5 7.961 1 98.88 143 VAL B CA 1
ATOM 2404 C C . VAL B 1 143 ? -2.326 18.656 7.523 1 98.88 143 VAL B C 1
ATOM 2406 O O . VAL B 1 143 ? -1.951 19.828 7.688 1 98.88 143 VAL B O 1
ATOM 2409 N N . LEU B 1 144 ? -3.5 18.359 7.004 1 98.94 144 LEU B N 1
ATOM 2410 C CA . LEU B 1 144 ? -4.367 19.406 6.477 1 98.94 144 LEU B CA 1
ATOM 2411 C C . LEU B 1 144 ? -5.621 19.562 7.336 1 98.94 144 LEU B C 1
ATOM 2413 O O . LEU B 1 144 ? -6.305 18.578 7.621 1 98.94 144 LEU B O 1
ATOM 2417 N N . TRP B 1 145 ? -5.918 20.797 7.691 1 98.88 145 TRP B N 1
ATOM 2418 C CA . TRP B 1 145 ? -7.145 21.141 8.398 1 98.88 145 TRP B CA 1
ATOM 2419 C C . TRP B 1 145 ? -8.18 21.734 7.449 1 98.88 145 TRP B C 1
ATOM 2421 O O . TRP B 1 145 ? -9.375 21.75 7.758 1 98.88 145 TRP B O 1
ATOM 2431 N N . THR B 1 146 ? -7.664 22.266 6.359 1 98.75 146 THR B N 1
ATOM 2432 C CA . THR B 1 146 ? -8.508 22.859 5.324 1 98.75 146 THR B CA 1
ATOM 2433 C C . THR B 1 146 ? -8.102 22.359 3.943 1 98.75 146 THR B C 1
ATOM 2435 O O . THR B 1 146 ? -6.949 22.516 3.531 1 98.75 146 THR B O 1
ATOM 2438 N N . TRP B 1 147 ? -9.055 21.734 3.242 1 98.75 147 TRP B N 1
ATOM 2439 C CA . TRP B 1 147 ? -8.812 21.266 1.882 1 98.75 147 TRP B CA 1
ATOM 2440 C C . TRP B 1 147 ? -10.125 21.125 1.113 1 98.75 147 TRP B C 1
ATOM 2442 O O . TRP B 1 147 ? -11.203 21.219 1.697 1 98.75 147 TRP B O 1
ATOM 2452 N N . GLY B 1 148 ? -10.062 20.984 -0.104 1 98.19 148 GLY B N 1
ATOM 2453 C CA . GLY B 1 148 ? -11.18 20.75 -1.008 1 98.19 148 GLY B CA 1
ATOM 2454 C C . GLY B 1 148 ? -10.742 20.516 -2.443 1 98.19 148 GLY B C 1
ATOM 2455 O O . GLY B 1 148 ? -9.562 20.297 -2.713 1 98.19 148 GLY B O 1
ATOM 2456 N N . PRO B 1 149 ? -11.703 20.469 -3.307 1 97.81 149 PRO B N 1
ATOM 2457 C CA . PRO B 1 149 ? -11.375 20.172 -4.703 1 97.81 149 PRO B CA 1
ATOM 2458 C C . PRO B 1 149 ? -10.828 21.391 -5.453 1 97.81 149 PRO B C 1
ATOM 2460 O O . PRO B 1 149 ? -10.305 21.25 -6.559 1 97.81 149 PRO B O 1
ATOM 2463 N N . ASP B 1 150 ? -10.852 22.594 -4.812 1 98.38 150 ASP B N 1
ATOM 2464 C CA . ASP B 1 150 ? -10.5 23.812 -5.535 1 98.38 150 ASP B CA 1
ATOM 2465 C C . ASP B 1 150 ? -9.344 24.531 -4.855 1 98.38 150 ASP B C 1
ATOM 2467 O O . ASP B 1 150 ? -9.102 24.344 -3.662 1 98.38 150 ASP B O 1
ATOM 2471 N N . LEU B 1 151 ? -8.664 25.391 -5.66 1 98.25 151 LEU B N 1
ATOM 2472 C CA . LEU B 1 151 ? -7.676 26.312 -5.117 1 98.25 151 LEU B CA 1
ATOM 2473 C C . LEU B 1 151 ? -8.328 27.312 -4.172 1 98.25 151 LEU B C 1
ATOM 2475 O O . LEU B 1 151 ? -9.508 27.625 -4.316 1 98.25 151 LEU B O 1
ATOM 2479 N N . PRO B 1 152 ? -7.648 27.672 -3.135 1 98.62 152 PRO B N 1
ATOM 2480 C CA . PRO B 1 152 ? -6.199 27.578 -2.939 1 98.62 152 PRO B CA 1
ATOM 2481 C C . PRO B 1 152 ? -5.801 26.375 -2.098 1 98.62 152 PRO B C 1
ATOM 2483 O O . PRO B 1 152 ? -4.629 26.219 -1.75 1 98.62 152 PRO B O 1
ATOM 2486 N N . HIS B 1 153 ? -6.68 25.5 -1.688 1 98.81 153 HIS B N 1
ATOM 2487 C CA . HIS B 1 153 ? -6.391 24.328 -0.862 1 98.81 153 HIS B CA 1
ATOM 2488 C C . HIS B 1 153 ? -6.91 23.062 -1.514 1 98.81 153 HIS B C 1
ATOM 2490 O O . HIS B 1 153 ? -7.703 22.328 -0.914 1 98.81 153 HIS B O 1
ATOM 2496 N N . ARG B 1 154 ? -6.324 22.75 -2.666 1 98.88 154 ARG B N 1
ATOM 2497 C CA . ARG B 1 154 ? -6.828 21.672 -3.512 1 98.88 154 ARG B CA 1
ATOM 2498 C C . ARG B 1 154 ? -6.164 20.344 -3.154 1 98.88 154 ARG B C 1
ATOM 2500 O O . ARG B 1 154 ? -4.941 20.266 -3.031 1 98.88 154 ARG B O 1
ATOM 2507 N N . LEU B 1 155 ? -6.918 19.391 -2.918 1 98.75 155 LEU B N 1
ATOM 2508 C CA . LEU B 1 155 ? -6.52 18 -2.746 1 98.75 155 LEU B CA 1
ATOM 2509 C C . LEU B 1 155 ? -7.363 17.078 -3.623 1 98.75 155 LEU B C 1
ATOM 2511 O O . LEU B 1 155 ? -8.594 17.156 -3.605 1 98.75 155 LEU B O 1
ATOM 2515 N N . ASP B 1 156 ? -6.715 16.219 -4.383 1 98.06 156 ASP B N 1
ATOM 2516 C CA . ASP B 1 156 ? -7.383 15.219 -5.219 1 98.06 156 ASP B CA 1
ATOM 2517 C C . ASP B 1 156 ? -6.777 13.836 -5.016 1 98.06 156 ASP B C 1
ATOM 2519 O O . ASP B 1 156 ? -5.562 13.656 -5.125 1 98.06 156 ASP B O 1
ATOM 2523 N N . VAL B 1 157 ? -7.652 12.93 -4.723 1 98.38 157 VAL B N 1
ATOM 2524 C CA . VAL B 1 157 ? -7.176 11.547 -4.715 1 98.38 157 VAL B CA 1
ATOM 2525 C C . VAL B 1 157 ? -6.922 11.078 -6.145 1 98.38 157 VAL B C 1
ATOM 2527 O O . VAL B 1 157 ? -7.715 11.359 -7.047 1 98.38 157 VAL B O 1
ATOM 2530 N N . TYR B 1 158 ? -5.793 10.469 -6.387 1 97.75 158 TYR B N 1
ATOM 2531 C CA . TYR B 1 158 ? -5.469 9.938 -7.707 1 97.75 158 TYR B CA 1
ATOM 2532 C C . TYR B 1 158 ? -6.066 8.555 -7.898 1 97.75 158 TYR B C 1
ATOM 2534 O O . TYR B 1 158 ? -5.539 7.566 -7.371 1 97.75 158 TYR B O 1
ATOM 2542 N N . ASP B 1 159 ? -7.113 8.453 -8.648 1 97.31 159 ASP B N 1
ATOM 2543 C CA . ASP B 1 159 ? -7.824 7.207 -8.906 1 97.31 159 ASP B CA 1
ATOM 2544 C C . ASP B 1 159 ? -8.367 7.172 -10.336 1 97.31 159 ASP B C 1
ATOM 2546 O O . ASP B 1 159 ? -9.578 7.078 -10.547 1 97.31 159 ASP B O 1
ATOM 2550 N N . PRO B 1 160 ? -7.422 7.121 -11.266 1 95.38 160 PRO B N 1
ATOM 2551 C CA . PRO B 1 160 ? -7.844 7.277 -12.664 1 95.38 160 PRO B CA 1
ATOM 2552 C C . PRO B 1 160 ? -8.672 6.094 -13.164 1 95.38 160 PRO B C 1
ATOM 2554 O O . PRO B 1 160 ? -9.492 6.25 -14.07 1 95.38 160 PRO B O 1
ATOM 2557 N N . SER B 1 161 ? -8.547 4.918 -12.516 1 94.25 161 SER B N 1
ATOM 2558 C CA . SER B 1 161 ? -9.219 3.711 -13 1 94.25 161 SER B CA 1
ATOM 2559 C C . SER B 1 161 ? -10.422 3.359 -12.133 1 94.25 161 SER B C 1
ATOM 2561 O O . SER B 1 161 ? -11.031 2.303 -12.305 1 94.25 161 SER B O 1
ATOM 2563 N N . GLY B 1 162 ? -10.727 4.191 -11.156 1 96.56 162 GLY B N 1
ATOM 2564 C CA . GLY B 1 162 ? -11.875 3.951 -10.297 1 96.56 162 GLY B CA 1
ATOM 2565 C C . GLY B 1 162 ? -11.75 2.682 -9.477 1 96.56 162 GLY B C 1
ATOM 2566 O O . GLY B 1 162 ? -12.688 1.885 -9.406 1 96.56 162 GLY B O 1
ATOM 2567 N N . ARG B 1 163 ? -10.617 2.498 -8.844 1 97.44 163 ARG B N 1
ATOM 2568 C CA . ARG B 1 163 ? -10.336 1.241 -8.156 1 97.44 163 ARG B CA 1
ATOM 2569 C C . ARG B 1 163 ? -10.875 1.268 -6.73 1 97.44 163 ARG B C 1
ATOM 2571 O O . ARG B 1 163 ? -10.977 0.225 -6.082 1 97.44 163 ARG B O 1
ATOM 2578 N N . LEU B 1 164 ? -11.219 2.383 -6.195 1 98.44 164 LEU B N 1
ATOM 2579 C CA . LEU B 1 164 ? -11.641 2.477 -4.801 1 98.44 164 LEU B CA 1
ATOM 2580 C C . LEU B 1 164 ? -13.07 1.979 -4.629 1 98.44 164 LEU B C 1
ATOM 2582 O O . LEU B 1 164 ? -13.906 2.158 -5.52 1 98.44 164 LEU B O 1
ATOM 2586 N N . PRO B 1 165 ? -13.359 1.378 -3.471 1 98 165 PRO B N 1
ATOM 2587 C CA . PRO B 1 165 ? -14.742 0.983 -3.197 1 98 165 PRO B CA 1
ATOM 2588 C C . PRO B 1 165 ? -15.688 2.18 -3.088 1 98 165 PRO B C 1
ATOM 2590 O O . PRO B 1 165 ? -15.242 3.301 -2.828 1 98 165 PRO B O 1
ATOM 2593 N N . LYS B 1 166 ? -16.953 1.874 -3.248 1 97.25 166 LYS B N 1
ATOM 2594 C CA . LYS B 1 166 ? -17.969 2.926 -3.215 1 97.25 166 LYS B CA 1
ATOM 2595 C C . LYS B 1 166 ? -18.672 2.969 -1.861 1 97.25 166 LYS B C 1
ATOM 2597 O O . LYS B 1 166 ? -19.297 3.973 -1.513 1 97.25 166 LYS B O 1
ATOM 2602 N N . ASP B 1 167 ? -18.594 1.883 -1.222 1 96.69 167 ASP B N 1
ATOM 2603 C CA . ASP B 1 167 ? -19.25 1.754 0.079 1 96.69 167 ASP B CA 1
ATOM 2604 C C . ASP B 1 167 ? -18.641 0.608 0.885 1 96.69 167 ASP B C 1
ATOM 2606 O O . ASP B 1 167 ? -17.547 0.131 0.569 1 96.69 167 ASP B O 1
ATOM 2610 N N . GLN B 1 168 ? -19.266 0.187 1.965 1 94.81 168 GLN B N 1
ATOM 2611 C CA . GLN B 1 168 ? -18.688 -0.804 2.873 1 94.81 168 GLN B CA 1
ATOM 2612 C C . GLN B 1 168 ? -19.359 -2.164 2.691 1 94.81 168 GLN B C 1
ATOM 2614 O O . GLN B 1 168 ? -19.234 -3.043 3.545 1 94.81 168 GLN B O 1
ATOM 2619 N N . LEU B 1 169 ? -20.047 -2.379 1.599 1 95.44 169 LEU B N 1
ATOM 2620 C CA . LEU B 1 169 ? -20.891 -3.555 1.461 1 95.44 169 LEU B CA 1
ATOM 2621 C C . LEU B 1 169 ? -20.062 -4.828 1.38 1 95.44 169 LEU B C 1
ATOM 2623 O O . LEU B 1 169 ? -20.562 -5.922 1.651 1 95.44 169 LEU B O 1
ATOM 2627 N N . SER B 1 170 ? -18.875 -4.711 1.057 1 95 170 SER B N 1
ATOM 2628 C CA . SER B 1 170 ? -18.031 -5.891 0.883 1 95 170 SER B CA 1
ATOM 2629 C C . SER B 1 170 ? -17.5 -6.402 2.223 1 95 170 SER B C 1
ATOM 2631 O O . SER B 1 170 ? -16.875 -7.457 2.289 1 95 170 SER B O 1
ATOM 2633 N N . TRP B 1 171 ? -17.578 -5.676 3.393 1 93.88 171 TRP B N 1
ATOM 2634 C CA . TRP B 1 171 ? -17.062 -6.035 4.711 1 93.88 171 TRP B CA 1
ATOM 2635 C C . TRP B 1 171 ? -18.203 -6.418 5.652 1 93.88 171 TRP B C 1
ATOM 2637 O O . TRP B 1 171 ? -17.969 -6.699 6.832 1 93.88 171 TRP B O 1
ATOM 2647 N N . GLY B 1 172 ? -19.422 -6.711 5.23 1 80.25 172 GLY B N 1
ATOM 2648 C CA . GLY B 1 172 ? -20.578 -7.059 6.043 1 80.25 172 GLY B CA 1
ATOM 2649 C C . GLY B 1 172 ? -20.766 -8.555 6.195 1 80.25 172 GLY B C 1
ATOM 2650 O O . GLY B 1 172 ? -20.234 -9.336 5.418 1 80.25 172 GLY B O 1
#

pLDDT: mean 96.16, std 4.14, range [74.44, 98.94]

InterPro domains:
  IPR014914 RES domain [PF08808] (6-165)

Radius of gyration: 22.58 Å; Cα contacts (8 Å, |Δi|>4): 800; chains: 2; bounding box: 46×64×62 Å

Foldseek 3Di:
DKDWDKWKAWADQLPQLCVQFLQVCQCPPDLQADRNFRKDKTKRDQVLNQCVQQLNDNPDGDDTDMWMKTWTAPQEQECLDPVSCVVQVHDPCLSLWPQVVCVVVVHHRSNNVSCVRRVVVPRQWYKYADNGPNGDSPIIIIMGRDADCDPPTHMDIDDPPVPRDNHNVVVD/DKDWDKWKAWADQLPQLCVQFLQVCQCPPDLQADRNFRKDKTKRDQVLNQCVQQLNDNPDGDDTDMWMKTWTAPQEQECLDPVSCVVQVHDPCLSLDPQVVCVVVVHHRSNNVSCVRRVVVPRQWYKYADNGPNGDSPIIIIMGRDADCDPPTHMDIDDPPVPGDNHNVVVD

Secondary structure (DSSP, 8-state):
--EEEEEEEEE-GGGTT-TT--HHHHHH-BTTB-TT---EEEESSHHHHHHHHTTT--SS---EEEEEEEEEESSEEE-SSHHHHHHHT--HHHHTS-HHHHHHTTPPPTTHHHHHHHGGGT--EEEEE--STT--TT-EEEEESS-BSSTTEEEEE--TT--S-SSSGGG-/--EEEEEEEEE-GGGTT-TT--HHHHHH-BTTB-TT---EEEESSHHHHHHHHTTT--SS---EEEEEEEEEESSEEE-SSHHHHHHHT--HHHHTS-HHHHHHTTPPPTTHHHHHHHGGGT--EEEEE--STT--TT-EEEEESS-BSSTTEEEEE--TT--S-SSSGGG-